Protein AF-0000000070614180 (afdb_homodimer)

Secondary structure (DSSP, 8-state):
--EEEEEEEEEE-TTS-EEEEEEEEEEEESSHHHHHHHHHHHHHHHHT--GGGEEEEEEEEHHHHHHH-----TTS-GGGGGGEEEEETTEEEE--HHHH-PPEEES-HHHHHHHHHHHHHHHHHHGGG-/--EEEEEEEEEE-TTS-EEEEEEEEEEEESSHHHHHHHHHHHHHHHHT--GGGEEEEEEEEHHHHHHT-----TTS-GGGGGGEEEEETTEEEE--HHHH-PPEEES-HHHHHHHHHHHHHHHHHHGGG-

Foldseek 3Di:
DKFKKKKWKWFADPVGHTPRDTAIEIEIDDDPVRVVPPPLVVVCVVVVHDPVGMDIDDIDTLVVLLVVAPAPDPPQDSLLSVFFDQDDPHHTDGDDCVVRNDYHYHYDPVVVVSNVVSNVVSNVVRPPPD/DKFKKKKWKWFADPVGHTPRDTAIEIEIDDDPVRVVPPPLVVVCVVVVHDPVGMDIDDIDTLVVLQVVAPAPDPPQDSLLSVFFDQDDPHHTDGDDCVPRNDYHYHYDPVVVVSNVVSNVVSNVVRVPPD

Organism: NCBI:txid59203

Structure (mmCIF, N/CA/C/O backbone):
data_AF-0000000070614180-model_v1
#
loop_
_entity.id
_entity.type
_entity.pdbx_description
1 polymer 'Uncharacterized protein'
#
loop_
_atom_site.group_PDB
_atom_site.id
_atom_site.type_symbol
_atom_site.label_atom_id
_atom_site.label_alt_id
_atom_site.label_comp_id
_atom_site.label_asym_id
_atom_site.label_entity_id
_atom_site.label_seq_id
_atom_site.pdbx_PDB_ins_code
_atom_site.Cartn_x
_atom_site.Cartn_y
_atom_site.Cartn_z
_atom_site.occupancy
_atom_site.B_iso_or_equiv
_atom_site.auth_seq_id
_atom_site.auth_comp_id
_atom_site.auth_asym_id
_atom_site.auth_atom_id
_atom_site.pdbx_PDB_model_num
ATOM 1 N N . MET A 1 1 ? -13.148 17.094 -3.771 1 80.88 1 MET A N 1
ATOM 2 C CA . MET A 1 1 ? -11.734 16.828 -4.035 1 80.88 1 MET A CA 1
ATOM 3 C C . MET A 1 1 ? -11.125 15.984 -2.926 1 80.88 1 MET A C 1
ATOM 5 O O . MET A 1 1 ? -11.406 16.188 -1.746 1 80.88 1 MET A O 1
ATOM 9 N N . MET A 1 2 ? -10.445 14.883 -3.186 1 90.5 2 MET A N 1
ATOM 10 C CA . MET A 1 2 ? -9.867 13.984 -2.189 1 90.5 2 MET A CA 1
ATOM 11 C C . MET A 1 2 ? -8.539 14.523 -1.676 1 90.5 2 MET A C 1
ATOM 13 O O . MET A 1 2 ? -7.766 15.117 -2.436 1 90.5 2 MET A O 1
ATOM 17 N N . LYS A 1 3 ? -8.383 14.516 -0.426 1 95.56 3 LYS A N 1
ATOM 18 C CA . LYS A 1 3 ? -7.133 14.914 0.22 1 95.56 3 LYS A CA 1
ATOM 19 C C . LYS A 1 3 ? -6.414 13.711 0.82 1 95.56 3 LYS A C 1
ATOM 21 O O . LYS A 1 3 ? -7.039 12.695 1.127 1 95.56 3 LYS A O 1
ATOM 26 N N . LEU A 1 4 ? -5.086 13.891 0.956 1 98.06 4 LEU A N 1
ATOM 27 C CA . LEU A 1 4 ? -4.285 12.844 1.582 1 98.06 4 LEU A CA 1
ATOM 28 C C . LEU A 1 4 ? -4.27 13.008 3.098 1 98.06 4 LEU A C 1
ATOM 30 O O . LEU A 1 4 ? -4.121 14.117 3.607 1 98.06 4 LEU A O 1
ATOM 34 N N . TYR A 1 5 ? -4.43 11.93 3.742 1 98.5 5 TYR A N 1
ATOM 35 C CA . TYR A 1 5 ? -4.348 11.883 5.195 1 98.5 5 TYR A CA 1
ATOM 36 C C . TYR A 1 5 ? -3.34 10.828 5.648 1 98.5 5 TYR A C 1
ATOM 38 O O . TYR A 1 5 ? -3.15 9.812 4.977 1 98.5 5 TYR A O 1
ATOM 46 N N . ARG A 1 6 ? -2.701 11.086 6.766 1 98.75 6 ARG A N 1
ATOM 47 C CA . ARG A 1 6 ? -1.905 10.086 7.477 1 98.75 6 ARG A CA 1
ATOM 48 C C . ARG A 1 6 ? -2.498 9.797 8.852 1 98.75 6 ARG A C 1
ATOM 50 O O . ARG A 1 6 ? -2.91 10.711 9.562 1 98.75 6 ARG A O 1
ATOM 57 N N . ALA A 1 7 ? -2.59 8.578 9.227 1 98.62 7 ALA A N 1
ATOM 58 C CA . ALA A 1 7 ? -2.992 8.164 10.57 1 98.62 7 ALA A CA 1
ATOM 59 C C . ALA A 1 7 ? -2.041 7.109 11.125 1 98.62 7 ALA A C 1
ATOM 61 O O . ALA A 1 7 ? -1.251 6.523 10.383 1 98.62 7 ALA A O 1
ATOM 62 N N . THR A 1 8 ? -2 6.996 12.406 1 98.38 8 THR A N 1
ATOM 63 C CA . THR A 1 8 ? -1.308 5.906 13.086 1 98.38 8 THR A CA 1
ATOM 64 C C . THR A 1 8 ? -2.291 4.816 13.508 1 98.38 8 THR A C 1
ATOM 66 O O . THR A 1 8 ? -3.414 5.113 13.922 1 98.38 8 THR A O 1
ATOM 69 N N . TYR A 1 9 ? -1.986 3.553 13.32 1 98.12 9 TYR A N 1
ATOM 70 C CA . TYR A 1 9 ? -2.873 2.482 13.766 1 98.12 9 TYR A CA 1
ATOM 71 C C . TYR A 1 9 ? -2.1 1.418 14.539 1 98.12 9 TYR A C 1
ATOM 73 O O . TYR A 1 9 ? -0.898 1.241 14.328 1 98.12 9 TYR A O 1
ATOM 81 N N . SER A 1 10 ? -2.738 0.788 15.461 1 97.38 10 SER A N 1
ATOM 82 C CA . SER A 1 10 ? -2.279 -0.426 16.125 1 97.38 10 SER A CA 1
ATOM 83 C C . SER A 1 10 ? -3.336 -1.523 16.062 1 97.38 10 SER A C 1
ATOM 85 O O . SER A 1 10 ? -4.535 -1.242 16.109 1 97.38 10 SER A O 1
ATOM 87 N N . LEU A 1 11 ? -2.902 -2.654 15.891 1 96 11 LEU A N 1
ATOM 88 C CA . LEU A 1 11 ? -3.775 -3.822 15.852 1 96 11 LEU A CA 1
ATOM 89 C C . LEU A 1 11 ? -3.498 -4.746 17.031 1 96 11 LEU A C 1
ATOM 91 O O . LEU A 1 11 ? -2.342 -5.051 17.328 1 96 11 LEU A O 1
ATOM 95 N N . LEU A 1 12 ? -4.539 -5.191 17.609 1 94 12 LEU A N 1
ATOM 96 C CA . LEU A 1 12 ? -4.461 -6.113 18.75 1 94 12 LEU A CA 1
ATOM 97 C C . LEU A 1 12 ? -5.09 -7.457 18.391 1 94 12 LEU A C 1
ATOM 99 O O . LEU A 1 12 ? -5.996 -7.523 17.562 1 94 12 LEU A O 1
ATOM 103 N N . THR A 1 13 ? -4.566 -8.469 19.031 1 90.25 13 THR A N 1
ATOM 104 C CA . THR A 1 13 ? -5.281 -9.742 19 1 90.25 13 THR A CA 1
ATOM 105 C C . THR A 1 13 ? -6.551 -9.664 19.859 1 90.25 13 THR A C 1
ATOM 107 O O . THR A 1 13 ? -6.777 -8.68 20.562 1 90.25 13 THR A O 1
ATOM 110 N N . ARG A 1 14 ? -7.344 -10.727 19.672 1 86 14 ARG A N 1
ATOM 111 C CA . ARG A 1 14 ? -8.594 -10.781 20.406 1 86 14 ARG A CA 1
ATOM 112 C C . ARG A 1 14 ? -8.336 -10.781 21.922 1 86 14 ARG A C 1
ATOM 114 O O . ARG A 1 14 ? -9.141 -10.273 22.688 1 86 14 ARG A O 1
ATOM 121 N N . ASP A 1 15 ? -7.258 -11.312 22.344 1 89.44 15 ASP A N 1
ATOM 122 C CA . ASP A 1 15 ? -6.938 -11.406 23.766 1 89.44 15 ASP A CA 1
ATOM 123 C C . ASP A 1 15 ? -6.184 -10.164 24.234 1 89.44 15 ASP A C 1
ATOM 125 O O . ASP A 1 15 ? -5.684 -10.133 25.359 1 89.44 15 ASP A O 1
ATOM 129 N N . GLY A 1 16 ? -5.961 -9.227 23.438 1 85.81 16 GLY A N 1
ATOM 130 C CA . GLY A 1 16 ? -5.438 -7.93 23.844 1 85.81 16 GLY A CA 1
ATOM 131 C C . GLY A 1 16 ? -3.949 -7.781 23.578 1 85.81 16 GLY A C 1
ATOM 132 O O . GLY A 1 16 ? -3.342 -6.781 23.969 1 85.81 16 GLY A O 1
ATOM 133 N N . ARG A 1 17 ? -3.393 -8.797 22.938 1 92.75 17 ARG A N 1
ATOM 134 C CA . ARG A 1 17 ? -1.975 -8.695 22.609 1 92.75 17 ARG A CA 1
ATOM 135 C C . ARG A 1 17 ? -1.759 -7.82 21.375 1 92.75 17 ARG A C 1
ATOM 137 O O . ARG A 1 17 ? -2.518 -7.906 20.406 1 92.75 17 ARG A O 1
ATOM 144 N N . VAL A 1 18 ? -0.668 -6.992 21.438 1 90.56 18 VAL A N 1
ATOM 145 C CA . VAL A 1 18 ? -0.375 -6.086 20.328 1 90.56 18 VAL A CA 1
ATOM 146 C C . VAL A 1 18 ? 0.23 -6.867 19.156 1 90.56 18 VAL A C 1
ATOM 148 O O . VAL A 1 18 ? 1.276 -7.5 19.312 1 90.56 18 VAL A O 1
ATOM 151 N N . MET A 1 19 ? -0.399 -6.832 18.031 1 90.69 19 MET A N 1
ATOM 152 C CA . MET A 1 19 ? 0.086 -7.48 16.812 1 90.69 19 MET A CA 1
ATOM 153 C C . MET A 1 19 ? 0.852 -6.492 15.945 1 90.69 19 MET A C 1
ATOM 155 O O . MET A 1 19 ? 1.879 -6.84 15.359 1 90.69 19 MET A O 1
ATOM 159 N N . VAL A 1 20 ? 0.362 -5.352 15.75 1 92.44 20 VAL A N 1
ATOM 160 C CA . VAL A 1 20 ? 0.971 -4.227 15.047 1 92.44 20 VAL A CA 1
ATOM 161 C C . VAL A 1 20 ? 1.005 -3.004 15.969 1 92.44 20 VAL A C 1
ATOM 163 O O . VAL A 1 20 ? -0.029 -2.586 16.5 1 92.44 20 VAL A O 1
ATOM 166 N N . ASP A 1 21 ? 2.193 -2.549 16.109 1 94.88 21 ASP A N 1
ATOM 167 C CA . ASP A 1 21 ? 2.35 -1.443 17.047 1 94.88 21 ASP A CA 1
ATOM 168 C C . ASP A 1 21 ? 2.656 -0.138 16.312 1 94.88 21 ASP A C 1
ATOM 170 O O . ASP A 1 21 ? 3.76 0.043 15.797 1 94.88 21 ASP A O 1
ATOM 174 N N . GLU A 1 22 ? 1.778 0.759 16.328 1 96 22 GLU A N 1
ATOM 175 C CA . GLU A 1 22 ? 1.908 2.146 15.891 1 96 22 GLU A CA 1
ATOM 176 C C . GLU A 1 22 ? 2.537 2.234 14.508 1 96 22 GLU A C 1
ATOM 178 O O . GLU A 1 22 ? 3.629 2.781 14.344 1 96 22 GLU A O 1
ATOM 183 N N . GLN A 1 23 ? 1.82 1.846 13.531 1 97.5 23 GLN A N 1
ATOM 184 C CA . GLN A 1 23 ? 2.25 1.983 12.141 1 97.5 23 GLN A CA 1
ATOM 185 C C . GLN A 1 23 ? 1.472 3.086 11.43 1 97.5 23 GLN A C 1
ATOM 187 O O . GLN A 1 23 ? 0.356 3.424 11.836 1 97.5 23 GLN A O 1
ATOM 192 N N . TRP A 1 24 ? 2.072 3.662 10.406 1 98.38 24 TRP A N 1
ATOM 193 C CA . TRP A 1 24 ? 1.423 4.73 9.648 1 98.38 24 TRP A CA 1
ATOM 194 C C . TRP A 1 24 ? 0.621 4.164 8.484 1 98.38 24 TRP A C 1
ATOM 196 O O . TRP A 1 24 ? 1.01 3.158 7.887 1 98.38 24 TRP A O 1
ATOM 206 N N . VAL A 1 25 ? -0.451 4.781 8.234 1 98.62 25 VAL A N 1
ATOM 207 C CA . VAL A 1 25 ? -1.253 4.504 7.047 1 98.62 25 VAL A CA 1
ATOM 208 C C . VAL A 1 25 ? -1.627 5.812 6.359 1 98.62 25 VAL A C 1
ATOM 210 O O . VAL A 1 25 ? -1.964 6.797 7.02 1 98.62 25 VAL A O 1
ATOM 213 N N . PHE A 1 26 ? -1.388 5.926 5.055 1 98.75 26 PHE A N 1
ATOM 214 C CA . PHE A 1 26 ? -1.811 7.043 4.223 1 98.75 26 PHE A CA 1
ATOM 215 C C . PHE A 1 26 ? -3.039 6.672 3.4 1 98.75 26 PHE A C 1
ATOM 217 O O . PHE A 1 26 ? -3.113 5.574 2.848 1 98.75 26 PHE A O 1
ATOM 224 N N . PHE A 1 27 ? -4.016 7.508 3.277 1 98.56 27 PHE A N 1
ATOM 225 C CA . PHE A 1 27 ? -5.238 7.258 2.523 1 98.56 27 PHE A CA 1
ATOM 226 C C . PHE A 1 27 ? -5.895 8.57 2.105 1 98.56 27 PHE A C 1
ATOM 228 O O . PHE A 1 27 ? -5.469 9.641 2.523 1 98.56 27 PHE A O 1
ATOM 235 N N . GLU A 1 28 ? -6.879 8.5 1.211 1 97.75 28 GLU A N 1
ATOM 236 C CA . GLU A 1 28 ? -7.523 9.695 0.673 1 97.75 28 GLU A CA 1
ATOM 237 C C . GLU A 1 28 ? -8.969 9.797 1.144 1 97.75 28 GLU A C 1
ATOM 239 O O . GLU A 1 28 ? -9.68 8.789 1.224 1 97.75 28 GLU A O 1
ATOM 244 N N . ALA A 1 29 ? -9.359 10.961 1.46 1 97 29 ALA A N 1
ATOM 245 C CA . ALA A 1 29 ? -10.742 11.25 1.842 1 97 29 ALA A CA 1
ATOM 246 C C . ALA A 1 29 ? -11.117 12.688 1.492 1 97 29 ALA A C 1
ATOM 248 O O . ALA A 1 29 ? -10.25 13.555 1.383 1 97 29 ALA A O 1
ATOM 249 N N . GLY A 1 30 ? -12.438 12.875 1.354 1 95.12 30 GLY A N 1
ATOM 250 C CA . GLY A 1 30 ? -12.914 14.195 0.975 1 95.12 30 GLY A CA 1
ATOM 251 C C . GLY A 1 30 ? -12.875 15.195 2.117 1 95.12 30 GLY A C 1
ATOM 252 O O . GLY A 1 30 ? -12.508 16.344 1.927 1 95.12 30 GLY A O 1
ATOM 253 N N . THR A 1 31 ? -13.297 14.805 3.305 1 96 31 THR A N 1
ATOM 254 C CA . THR A 1 31 ? -13.305 15.648 4.492 1 96 31 THR A CA 1
ATOM 255 C C . THR A 1 31 ? -12.648 14.938 5.672 1 96 31 THR A C 1
ATOM 257 O O . THR A 1 31 ? -12.414 13.734 5.621 1 96 31 THR A O 1
ATOM 260 N N . TYR A 1 32 ? -12.336 15.719 6.715 1 96.5 32 TYR A N 1
ATOM 261 C CA . TYR A 1 32 ? -11.766 15.156 7.938 1 96.5 32 TYR A CA 1
ATOM 262 C C . TYR A 1 32 ? -12.727 14.156 8.57 1 96.5 32 TYR A C 1
ATOM 264 O O . TYR A 1 32 ? -12.305 13.086 9.016 1 96.5 32 TYR A O 1
ATOM 272 N N . SER A 1 33 ? -13.984 14.57 8.609 1 96.56 33 SER A N 1
ATOM 273 C CA . SER A 1 33 ? -14.992 13.688 9.18 1 96.56 33 SER A CA 1
ATOM 274 C C . SER A 1 33 ? -15.094 12.383 8.398 1 96.56 33 SER A C 1
ATOM 276 O O . SER A 1 33 ? -15.211 11.305 8.984 1 96.56 33 SER A O 1
ATOM 278 N N . ASP A 1 34 ? -15.047 12.414 7.074 1 96.19 34 ASP A N 1
ATOM 279 C CA . ASP A 1 34 ? -15.031 11.219 6.234 1 96.19 34 ASP A CA 1
ATOM 280 C C . ASP A 1 34 ? -13.812 10.352 6.531 1 96.19 34 ASP A C 1
ATOM 282 O O . ASP A 1 34 ? -13.906 9.125 6.57 1 96.19 34 ASP A O 1
ATOM 286 N N . ALA A 1 35 ? -12.664 11.047 6.68 1 97.19 35 ALA A N 1
ATOM 287 C CA . ALA A 1 35 ? -11.414 10.344 6.941 1 97.19 35 ALA A CA 1
ATOM 288 C C . ALA A 1 35 ? -11.492 9.562 8.25 1 97.19 35 ALA A C 1
ATOM 290 O O . ALA A 1 35 ? -11.055 8.414 8.328 1 97.19 35 ALA A O 1
ATOM 291 N N . LEU A 1 36 ? -12.062 10.156 9.281 1 96.06 36 LEU A N 1
ATOM 292 C CA . LEU A 1 36 ? -12.203 9.547 10.602 1 96.06 36 LEU A CA 1
ATOM 293 C C . LEU A 1 36 ? -13.016 8.258 10.531 1 96.06 36 LEU A C 1
ATOM 295 O O . LEU A 1 36 ? -12.75 7.309 11.266 1 96.06 36 LEU A O 1
ATOM 299 N N . GLU A 1 37 ? -13.93 8.227 9.641 1 95 37 GLU A N 1
ATOM 300 C CA . GLU A 1 37 ? -14.812 7.066 9.516 1 95 37 GLU A CA 1
ATOM 301 C C . GLU A 1 37 ? -14.234 6.031 8.555 1 95 37 GLU A C 1
ATOM 303 O O . GLU A 1 37 ? -14.398 4.828 8.758 1 95 37 GLU A O 1
ATOM 308 N N . LYS A 1 38 ? -13.617 6.496 7.594 1 96.19 38 LYS A N 1
ATOM 309 C CA . LYS A 1 38 ? -13.188 5.664 6.473 1 96.19 38 LYS A CA 1
ATOM 310 C C . LYS A 1 38 ? -12.047 4.734 6.883 1 96.19 38 LYS A C 1
ATOM 312 O O . LYS A 1 38 ? -12.078 3.539 6.59 1 96.19 38 LYS A O 1
ATOM 317 N N . ILE A 1 39 ? -11.039 5.25 7.566 1 97.31 39 ILE A N 1
ATOM 318 C CA . ILE A 1 39 ? -9.789 4.508 7.715 1 97.31 39 ILE A CA 1
ATOM 319 C C . ILE A 1 39 ? -10.016 3.311 8.641 1 97.31 39 ILE A C 1
ATOM 321 O O . ILE A 1 39 ? -9.547 2.205 8.359 1 97.31 39 ILE A O 1
ATOM 325 N N . PRO A 1 40 ? -10.812 3.475 9.789 1 96.69 40 PRO A N 1
ATOM 326 C CA . PRO A 1 40 ? -11.062 2.26 10.57 1 96.69 40 PRO A CA 1
ATOM 327 C C . PRO A 1 40 ? -11.789 1.184 9.766 1 96.69 40 PRO A C 1
ATOM 329 O O . PRO A 1 40 ? -11.453 0.001 9.859 1 96.69 40 PRO A O 1
ATOM 332 N N . GLY A 1 41 ? -12.727 1.593 8.945 1 95.06 41 GLY A N 1
ATOM 333 C CA . GLY A 1 41 ? -13.453 0.643 8.125 1 95.06 41 GLY A CA 1
ATOM 334 C C . GLY A 1 41 ? -12.57 -0.095 7.137 1 95.06 41 GLY A C 1
ATOM 335 O O . GLY A 1 41 ? -12.695 -1.311 6.973 1 95.06 41 GLY A O 1
ATOM 336 N N . LEU A 1 42 ? -11.703 0.64 6.465 1 96 42 LEU A N 1
ATOM 337 C CA . LEU A 1 42 ? -10.789 0.044 5.496 1 96 42 LEU A CA 1
ATOM 338 C C . LEU A 1 42 ? -9.867 -0.967 6.168 1 96 42 LEU A C 1
ATOM 340 O O . LEU A 1 42 ? -9.695 -2.082 5.672 1 96 42 LEU A O 1
ATOM 344 N N . LEU A 1 43 ? -9.312 -0.61 7.316 1 96.5 43 LEU A N 1
ATOM 345 C CA . LEU A 1 43 ? -8.367 -1.476 8.008 1 96.5 43 LEU A CA 1
ATOM 346 C C . LEU A 1 43 ? -9.062 -2.717 8.555 1 96.5 43 LEU A C 1
ATOM 348 O O . LEU A 1 43 ? -8.516 -3.818 8.5 1 96.5 43 LEU A O 1
ATOM 352 N N . MET A 1 44 ? -10.234 -2.514 9.055 1 95.31 44 MET A N 1
ATOM 353 C CA . MET A 1 44 ? -11 -3.664 9.539 1 95.31 44 MET A CA 1
ATOM 354 C C . MET A 1 44 ? -11.281 -4.641 8.398 1 95.31 44 MET A C 1
ATOM 356 O O . MET A 1 44 ? -11.211 -5.855 8.586 1 95.31 44 MET A O 1
ATOM 360 N N . ALA A 1 45 ? -11.625 -4.102 7.254 1 93 45 ALA A N 1
ATOM 361 C CA . ALA A 1 45 ? -11.898 -4.941 6.094 1 93 45 ALA A CA 1
ATOM 362 C C . ALA A 1 45 ? -10.633 -5.648 5.617 1 93 45 ALA A C 1
ATOM 364 O O . ALA A 1 45 ? -10.68 -6.816 5.219 1 93 45 ALA A O 1
ATOM 365 N N . MET A 1 46 ? -9.57 -4.961 5.625 1 93.69 46 MET A N 1
ATOM 366 C CA . MET A 1 46 ? -8.305 -5.52 5.16 1 93.69 46 MET A CA 1
ATOM 367 C C . MET A 1 46 ? -7.863 -6.68 6.043 1 93.69 46 MET A C 1
ATOM 369 O O . MET A 1 46 ? -7.406 -7.707 5.543 1 93.69 46 MET A O 1
ATOM 373 N N . TRP A 1 47 ? -8.078 -6.535 7.359 1 91.69 47 TRP A N 1
ATOM 374 C CA . TRP A 1 47 ? -7.508 -7.504 8.289 1 91.69 47 TRP A CA 1
ATOM 375 C C . TRP A 1 47 ? -8.594 -8.414 8.859 1 91.69 47 TRP A C 1
ATOM 377 O O . TRP A 1 47 ? -8.32 -9.25 9.727 1 91.69 47 TRP A O 1
ATOM 387 N N . ASP A 1 48 ? -9.719 -8.266 8.438 1 89.25 48 ASP A N 1
ATOM 388 C CA . ASP A 1 48 ? -10.828 -9.062 8.945 1 89.25 48 ASP A CA 1
ATOM 389 C C . ASP A 1 48 ? -10.867 -9.047 10.469 1 89.25 48 ASP A C 1
ATOM 391 O O . ASP A 1 48 ? -10.898 -10.102 11.109 1 89.25 48 ASP A O 1
ATOM 395 N N . CYS A 1 49 ? -10.781 -7.875 11.062 1 91.56 49 CYS A N 1
ATOM 396 C CA . CYS A 1 49 ? -10.805 -7.707 12.516 1 91.56 49 CYS A CA 1
ATOM 397 C C . CYS A 1 49 ? -11.969 -6.82 12.945 1 91.56 49 CYS A C 1
ATOM 399 O O . CYS A 1 49 ? -12.688 -6.277 12.102 1 91.56 49 CYS A O 1
ATOM 401 N N . CYS A 1 50 ? -12.188 -6.777 14.203 1 92.44 50 CYS A N 1
ATOM 402 C CA . CYS A 1 50 ? -13.273 -5.945 14.711 1 92.44 50 CYS A CA 1
ATOM 403 C C . CYS A 1 50 ? -12.727 -4.668 15.336 1 92.44 50 CYS A C 1
ATOM 405 O O . CYS A 1 50 ? -11.516 -4.527 15.523 1 92.44 50 CYS A O 1
ATOM 407 N N . LYS A 1 51 ? -13.617 -3.795 15.648 1 92.31 51 LYS A N 1
ATOM 408 C CA . LYS A 1 51 ? -13.289 -2.455 16.125 1 92.31 51 LYS A CA 1
ATOM 409 C C . LYS A 1 51 ? -12.453 -2.52 17.406 1 92.31 51 LYS A C 1
ATOM 411 O O . LYS A 1 51 ? -11.562 -1.692 17.625 1 92.31 51 LYS A O 1
ATOM 416 N N . SER A 1 52 ? -12.75 -3.516 18.281 1 93.69 52 SER A N 1
ATOM 417 C CA . SER A 1 52 ? -12.062 -3.602 19.562 1 93.69 52 SER A CA 1
ATOM 418 C C . SER A 1 52 ? -10.594 -3.984 19.375 1 93.69 52 SER A C 1
ATOM 420 O O . SER A 1 52 ? -9.789 -3.822 20.297 1 93.69 52 SER A O 1
ATOM 422 N N . GLN A 1 53 ? -10.258 -4.516 18.266 1 96 53 GLN A N 1
ATOM 423 C CA . GLN A 1 53 ? -8.898 -4.957 18 1 96 53 GLN A CA 1
ATOM 424 C C . GLN A 1 53 ? -8.078 -3.848 17.344 1 96 53 GLN A C 1
ATOM 426 O O . GLN A 1 53 ? -6.863 -3.977 17.172 1 96 53 GLN A O 1
ATOM 431 N N . LEU A 1 54 ? -8.758 -2.77 16.969 1 96.62 54 LEU A N 1
ATOM 432 C CA . LEU A 1 54 ? -8.125 -1.744 16.156 1 96.62 54 LEU A CA 1
ATOM 433 C C . LEU A 1 54 ? -8.117 -0.4 16.875 1 96.62 54 LEU A C 1
ATOM 435 O O . LEU A 1 54 ? -9.141 0.026 17.406 1 96.62 54 LEU A O 1
ATOM 439 N N . GLU A 1 55 ? -6.957 0.199 16.938 1 96.69 55 GLU A N 1
ATOM 440 C CA . GLU A 1 55 ? -6.82 1.577 17.406 1 96.69 55 GLU A CA 1
ATOM 441 C C . GLU A 1 55 ? -6.254 2.473 16.312 1 96.69 55 GLU A C 1
ATOM 443 O O . GLU A 1 55 ? -5.246 2.133 15.68 1 96.69 55 GLU A O 1
ATOM 448 N N . VAL A 1 56 ? -6.918 3.557 16.031 1 97.69 56 VAL A N 1
ATOM 449 C CA . VAL A 1 56 ? -6.469 4.527 15.047 1 97.69 56 VAL A CA 1
ATOM 450 C C . VAL A 1 56 ? -6.445 5.926 15.664 1 97.69 56 VAL A C 1
ATOM 452 O O . VAL A 1 56 ? -7.391 6.328 16.344 1 97.69 56 VAL A O 1
ATOM 455 N N . TRP A 1 57 ? -5.34 6.609 15.461 1 98 57 TRP A N 1
ATOM 456 C CA . TRP A 1 57 ? -5.246 7.949 16.031 1 98 57 TRP A CA 1
ATOM 457 C C . TRP A 1 57 ? -4.301 8.82 15.211 1 98 57 TRP A C 1
ATOM 459 O O . TRP A 1 57 ? -3.803 8.398 14.164 1 98 57 TRP A O 1
ATOM 469 N N . ASN A 1 58 ? -4.172 10.156 15.562 1 97.75 58 ASN A N 1
ATOM 470 C CA . ASN A 1 58 ? -3.277 11.125 14.953 1 97.75 58 ASN A CA 1
ATOM 471 C C . ASN A 1 58 ? -3.586 11.312 13.469 1 97.75 58 ASN A C 1
ATOM 473 O O . ASN A 1 58 ? -2.684 11.273 12.633 1 97.75 58 ASN A O 1
ATOM 477 N N . LEU A 1 59 ? -4.879 11.383 13.211 1 98.44 59 LEU A N 1
ATOM 478 C CA . LEU A 1 59 ? -5.312 11.672 11.844 1 98.44 59 LEU A CA 1
ATOM 479 C C . LEU A 1 59 ? -4.906 13.086 11.43 1 98.44 59 LEU A C 1
ATOM 481 O O . LEU A 1 59 ? -5.348 14.062 12.031 1 98.44 59 LEU A O 1
ATOM 485 N N . THR A 1 60 ? -4.039 13.234 10.375 1 98.19 60 THR A N 1
ATOM 486 C CA . THR A 1 60 ? -3.471 14.508 9.969 1 98.19 60 THR A CA 1
ATOM 487 C C . THR A 1 60 ? -3.494 14.656 8.453 1 98.19 60 THR A C 1
ATOM 489 O O . THR A 1 60 ? -2.996 13.789 7.73 1 98.19 60 THR A O 1
ATOM 492 N N . PRO A 1 61 ? -4.105 15.672 7.949 1 98 61 PRO A N 1
ATOM 493 C CA . PRO A 1 61 ? -4.055 15.898 6.504 1 98 61 PRO A CA 1
ATOM 494 C C . PRO A 1 61 ? -2.662 16.281 6.016 1 98 61 PRO A C 1
ATOM 496 O O . PRO A 1 61 ? -1.849 16.781 6.797 1 98 61 PRO A O 1
ATOM 499 N N . ASP A 1 62 ? -2.43 16.109 4.719 1 96.69 62 ASP A N 1
ATOM 500 C CA . ASP A 1 62 ? -1.104 16.266 4.129 1 96.69 62 ASP A CA 1
ATOM 501 C C . ASP A 1 62 ? -0.582 17.688 4.344 1 96.69 62 ASP A C 1
ATOM 503 O O . ASP A 1 62 ? 0.595 17.875 4.66 1 96.69 62 ASP A O 1
ATOM 507 N N . ASN A 1 63 ? -1.448 18.703 4.16 1 95.56 63 ASN A N 1
ATOM 508 C CA . ASN A 1 63 ? -0.999 20.078 4.312 1 95.56 63 ASN A CA 1
ATOM 509 C C . ASN A 1 63 ? -0.52 20.359 5.734 1 95.56 63 ASN A C 1
ATOM 511 O O . ASN A 1 63 ? 0.45 21.094 5.93 1 95.56 63 ASN A O 1
ATOM 515 N N . GLN A 1 64 ? -1.145 19.812 6.711 1 96.31 64 GLN A N 1
ATOM 516 C CA . GLN A 1 64 ? -0.741 20 8.102 1 96.31 64 GLN A CA 1
ATOM 517 C C . GLN A 1 64 ? 0.567 19.281 8.398 1 96.31 64 GLN A C 1
ATOM 519 O O . GLN A 1 64 ? 1.381 19.75 9.195 1 96.31 64 GLN A O 1
ATOM 524 N N . LEU A 1 65 ? 0.793 18.094 7.812 1 96.06 65 LEU A N 1
ATOM 525 C CA . LEU A 1 65 ? 2.066 17.391 7.961 1 96.06 65 LEU A CA 1
ATOM 526 C C . LEU A 1 65 ? 3.225 18.266 7.512 1 96.06 65 LEU A C 1
ATOM 528 O O . LEU A 1 65 ? 4.266 18.328 8.172 1 96.06 65 LEU A O 1
ATOM 532 N N . VAL A 1 66 ? 3.037 18.938 6.426 1 94.81 66 VAL A N 1
ATOM 533 C CA . VAL A 1 66 ? 4.066 19.812 5.863 1 94.81 66 VAL A CA 1
ATOM 534 C C . VAL A 1 66 ? 4.242 21.031 6.75 1 94.81 66 VAL A C 1
ATOM 536 O O . VAL A 1 66 ? 5.371 21.438 7.055 1 94.81 66 VAL A O 1
ATOM 539 N N . ASP A 1 67 ? 3.111 21.578 7.219 1 94.25 67 ASP A N 1
ATOM 540 C CA . ASP A 1 67 ? 3.137 22.812 8.008 1 94.25 67 ASP A CA 1
ATOM 541 C C . ASP A 1 67 ? 3.801 22.562 9.367 1 94.25 67 ASP A C 1
ATOM 543 O O . ASP A 1 67 ? 4.449 23.469 9.914 1 94.25 67 ASP A O 1
ATOM 547 N N . LEU A 1 68 ? 3.676 21.406 9.914 1 92.75 68 LEU A N 1
ATOM 548 C CA . LEU A 1 68 ? 4.164 21.078 11.25 1 92.75 68 LEU A CA 1
ATOM 549 C C . LEU A 1 68 ? 5.605 20.594 11.203 1 92.75 68 LEU A C 1
ATOM 551 O O . LEU A 1 68 ? 6.242 20.422 12.242 1 92.75 68 LEU A O 1
ATOM 555 N N . SER A 1 69 ? 6.086 20.344 9.992 1 93.44 69 SER A N 1
ATOM 556 C CA . SER A 1 69 ? 7.434 19.797 9.844 1 93.44 69 SER A CA 1
ATOM 557 C C . SER A 1 69 ? 8.484 20.75 10.406 1 93.44 69 SER A C 1
ATOM 559 O O . SER A 1 69 ? 8.336 21.969 10.312 1 93.44 69 SER A O 1
ATOM 561 N N . MET A 1 70 ? 9.508 20.266 10.922 1 91.25 70 MET A N 1
ATOM 562 C CA . MET A 1 70 ? 10.641 21.031 11.438 1 91.25 70 MET A CA 1
ATOM 563 C C . MET A 1 70 ? 11.781 21.062 10.43 1 91.25 70 MET A C 1
ATOM 565 O O . MET A 1 70 ? 12.867 21.562 10.734 1 91.25 70 MET A O 1
ATOM 569 N N . ASP A 1 71 ? 11.508 20.359 9.32 1 88.88 71 ASP A N 1
ATOM 570 C CA . ASP A 1 71 ? 12.484 20.438 8.242 1 88.88 71 ASP A CA 1
ATOM 571 C C . ASP A 1 71 ? 12.531 21.859 7.652 1 88.88 71 ASP A C 1
ATOM 573 O O . ASP A 1 71 ? 11.641 22.234 6.887 1 88.88 71 ASP A O 1
ATOM 577 N N . MET A 1 72 ? 13.594 22.609 7.922 1 78.44 72 MET A N 1
ATOM 578 C CA . MET A 1 72 ? 13.727 24.016 7.52 1 78.44 72 MET A CA 1
ATOM 579 C C . MET A 1 72 ? 14.633 24.141 6.297 1 78.44 72 MET A C 1
ATOM 581 O O . MET A 1 72 ? 14.914 25.25 5.848 1 78.44 72 MET A O 1
ATOM 585 N N . GLU A 1 73 ? 14.969 22.859 5.875 1 78.69 73 GLU A N 1
ATOM 586 C CA . GLU A 1 73 ? 15.836 22.938 4.703 1 78.69 73 GLU A CA 1
ATOM 587 C C . GLU A 1 73 ? 15.047 23.344 3.461 1 78.69 73 GLU A C 1
ATOM 589 O O . GLU A 1 73 ? 14.086 22.672 3.078 1 78.69 73 GLU A O 1
ATOM 594 N N . VAL A 1 74 ? 15.469 24.391 2.9 1 71.44 74 VAL A N 1
ATOM 595 C CA . VAL A 1 74 ? 14.75 25.031 1.801 1 71.44 74 VAL A CA 1
ATOM 596 C C . VAL A 1 74 ? 14.688 24.078 0.604 1 71.44 74 VAL A C 1
ATOM 598 O O . VAL A 1 74 ? 13.695 24.062 -0.127 1 71.44 74 VAL A O 1
ATOM 601 N N . ASP A 1 75 ? 15.672 23.25 0.474 1 81.19 75 ASP A N 1
ATOM 602 C CA . ASP A 1 75 ? 15.766 22.469 -0.751 1 81.19 75 ASP A CA 1
ATOM 603 C C . ASP A 1 75 ? 15.156 21.078 -0.564 1 81.19 75 ASP A C 1
ATOM 605 O O . ASP A 1 75 ? 15.086 20.297 -1.509 1 81.19 75 ASP A O 1
ATOM 609 N N . SER A 1 76 ? 14.648 20.875 0.563 1 84.38 76 SER A N 1
ATOM 610 C CA . SER A 1 76 ? 14.055 19.547 0.781 1 84.38 76 SER A CA 1
ATOM 611 C C . SER A 1 76 ? 12.695 19.453 0.1 1 84.38 76 SER A C 1
ATOM 613 O O . SER A 1 76 ? 11.852 20.344 0.234 1 84.38 76 SER A O 1
ATOM 615 N N . PRO A 1 77 ? 12.555 18.438 -0.666 1 90.44 77 PRO A N 1
ATOM 616 C CA . PRO A 1 77 ? 11.234 18.234 -1.276 1 90.44 77 PRO A CA 1
ATOM 617 C C . PRO A 1 77 ? 10.109 18.219 -0.248 1 90.44 77 PRO A C 1
ATOM 619 O O . PRO A 1 77 ? 10.258 17.625 0.823 1 90.44 77 PRO A O 1
ATOM 622 N N . ARG A 1 78 ? 9.086 18.828 -0.613 1 93.06 78 ARG A N 1
ATOM 623 C CA . ARG A 1 78 ? 7.922 18.984 0.252 1 93.06 78 ARG A CA 1
ATOM 624 C C . ARG A 1 78 ? 7.422 17.625 0.746 1 93.06 78 ARG A C 1
ATOM 626 O O . ARG A 1 78 ? 7.086 17.469 1.922 1 93.06 78 ARG A O 1
ATOM 633 N N . ASP A 1 79 ? 7.441 16.641 -0.09 1 95.81 79 ASP A N 1
ATOM 634 C CA . ASP A 1 79 ? 6.793 15.367 0.187 1 95.81 79 ASP A CA 1
ATOM 635 C C . ASP A 1 79 ? 7.594 14.555 1.206 1 95.81 79 ASP A C 1
ATOM 637 O O . ASP A 1 79 ? 7.07 13.617 1.805 1 95.81 79 ASP A O 1
ATOM 641 N N . TRP A 1 80 ? 8.891 14.906 1.39 1 95.44 80 TRP A N 1
ATOM 642 C CA . TRP A 1 80 ? 9.672 14.227 2.418 1 95.44 80 TRP A CA 1
ATOM 643 C C . TRP A 1 80 ? 9.039 14.414 3.793 1 95.44 80 TRP A C 1
ATOM 645 O O . TRP A 1 80 ? 9.133 13.531 4.648 1 95.44 80 TRP A O 1
ATOM 655 N N . ARG A 1 81 ? 8.398 15.516 3.924 1 95.75 81 ARG A N 1
ATOM 656 C CA . ARG A 1 81 ? 7.871 15.93 5.219 1 95.75 81 ARG A CA 1
ATOM 657 C C . ARG A 1 81 ? 6.727 15.031 5.656 1 95.75 81 ARG A C 1
ATOM 659 O O . ARG A 1 81 ? 6.375 14.992 6.84 1 95.75 81 ARG A O 1
ATOM 666 N N . PHE A 1 82 ? 6.148 14.273 4.754 1 97.25 82 PHE A N 1
ATOM 667 C CA . PHE A 1 82 ? 5.109 13.312 5.086 1 97.25 82 PHE A CA 1
ATOM 668 C C . PHE A 1 82 ? 5.652 12.227 6.016 1 97.25 82 PHE A C 1
ATOM 670 O O . PHE A 1 82 ? 4.895 11.602 6.758 1 97.25 82 PHE A O 1
ATOM 677 N N . PHE A 1 83 ? 7.012 12.07 5.953 1 97 83 PHE A N 1
ATOM 678 C CA . PHE A 1 83 ? 7.609 10.93 6.637 1 97 83 PHE A CA 1
ATOM 679 C C . PHE A 1 83 ? 8.5 11.391 7.785 1 97 83 PHE A C 1
ATOM 681 O O . PHE A 1 83 ? 9.352 10.641 8.258 1 97 83 PHE A O 1
ATOM 688 N N . GLU A 1 84 ? 8.398 12.656 8.156 1 95.62 84 GLU A N 1
ATOM 689 C CA . GLU A 1 84 ? 9.164 13.164 9.289 1 95.62 84 GLU A CA 1
ATOM 690 C C . GLU A 1 84 ? 8.68 12.547 10.602 1 95.62 84 GLU A C 1
ATOM 692 O O . GLU A 1 84 ? 7.477 12.516 10.867 1 95.62 84 GLU A O 1
ATOM 697 N N . VAL A 1 85 ? 9.562 12.133 11.352 1 94.44 85 VAL A N 1
ATOM 698 C CA . VAL A 1 85 ? 9.195 11.492 12.609 1 94.44 85 VAL A CA 1
ATOM 699 C C . VAL A 1 85 ? 9.578 12.391 13.781 1 94.44 85 VAL A C 1
ATOM 701 O O . VAL A 1 85 ? 9.133 12.172 14.906 1 94.44 85 VAL A O 1
ATOM 704 N N . GLY A 1 86 ? 10.422 13.305 13.508 1 91.94 86 GLY A N 1
ATOM 705 C CA . GLY A 1 86 ? 10.852 14.188 14.578 1 91.94 86 GLY A CA 1
ATOM 706 C C . GLY A 1 86 ? 12.016 15.078 14.195 1 91.94 86 GLY A C 1
ATOM 707 O O . GLY A 1 86 ? 12.203 15.383 13.016 1 91.94 86 GLY A O 1
ATOM 708 N N . TYR A 1 87 ? 12.586 15.633 15.234 1 91.31 87 TYR A N 1
ATOM 709 C CA . TYR A 1 87 ? 13.727 16.531 15.109 1 91.31 87 TYR A CA 1
ATOM 710 C C . TYR A 1 87 ? 14.82 16.172 16.109 1 91.31 87 TYR A C 1
ATOM 712 O O . TYR A 1 87 ? 14.547 15.914 17.281 1 91.31 87 TYR A O 1
ATOM 720 N N . SER A 1 88 ? 16 15.992 15.531 1 89.06 88 SER A N 1
ATOM 721 C CA . SER A 1 88 ? 17.141 15.641 16.391 1 89.06 88 SER A CA 1
ATOM 722 C C . SER A 1 88 ? 18.438 16.25 15.852 1 89.06 88 SER A C 1
ATOM 724 O O . SER A 1 88 ? 18.688 16.25 14.648 1 89.06 88 SER A O 1
ATOM 726 N N . SER A 1 89 ? 19.281 16.734 16.844 1 89.56 89 SER A N 1
ATOM 727 C CA . SER A 1 89 ? 20.609 17.234 16.562 1 89.56 89 SER A CA 1
ATOM 728 C C . SER A 1 89 ? 20.578 18.281 15.438 1 89.56 89 SER A C 1
ATOM 730 O O . SER A 1 89 ? 21.375 18.203 14.5 1 89.56 89 SER A O 1
ATOM 732 N N . GLY A 1 90 ? 19.531 19.094 15.359 1 85.25 90 GLY A N 1
ATOM 733 C CA . GLY A 1 90 ? 19.484 20.234 14.469 1 85.25 90 GLY A CA 1
ATOM 734 C C . GLY A 1 90 ? 18.875 19.922 13.117 1 85.25 90 GLY A C 1
ATOM 735 O O . GLY A 1 90 ? 18.891 20.75 12.211 1 85.25 90 GLY A O 1
ATOM 736 N N . SER A 1 91 ? 18.391 18.609 12.945 1 87.56 91 SER A N 1
ATOM 737 C CA . SER A 1 91 ? 17.797 18.266 11.656 1 87.56 91 SER A CA 1
ATOM 738 C C . SER A 1 91 ? 16.547 17.422 11.82 1 87.56 91 SER A C 1
ATOM 740 O O . SER A 1 91 ? 16.359 16.781 12.859 1 87.56 91 SER A O 1
ATOM 742 N N . ALA A 1 92 ? 15.781 17.484 10.82 1 91.88 92 ALA A N 1
ATOM 743 C CA . ALA A 1 92 ? 14.602 16.625 10.773 1 91.88 92 ALA A CA 1
ATOM 744 C C . ALA A 1 92 ? 15 15.156 10.633 1 91.88 92 ALA A C 1
ATOM 746 O O . ALA A 1 92 ? 15.953 14.836 9.914 1 91.88 92 ALA A O 1
ATOM 747 N N . VAL A 1 93 ? 14.336 14.344 11.359 1 93.06 93 VAL A N 1
ATOM 748 C CA . VAL A 1 93 ? 14.523 12.906 11.266 1 93.06 93 VAL A CA 1
ATOM 749 C C . VAL A 1 93 ? 13.344 12.273 10.531 1 93.06 93 VAL A C 1
ATOM 751 O O . VAL A 1 93 ? 12.188 12.609 10.789 1 93.06 93 VAL A O 1
ATOM 754 N N . TYR A 1 94 ? 13.641 11.359 9.625 1 94.44 94 TYR A N 1
ATOM 755 C CA . TYR A 1 94 ? 12.602 10.75 8.797 1 94.44 94 TYR A CA 1
ATOM 756 C C . TYR A 1 94 ? 12.438 9.273 9.133 1 94.44 94 TYR A C 1
ATOM 758 O O . TYR A 1 94 ? 13.297 8.68 9.797 1 94.44 94 TYR A O 1
ATOM 766 N N . LEU A 1 95 ? 11.367 8.742 8.695 1 95.75 95 LEU A N 1
ATOM 767 C CA . LEU A 1 95 ? 11.008 7.352 8.93 1 95.75 95 LEU A CA 1
ATOM 768 C C . LEU A 1 95 ? 12.102 6.414 8.43 1 95.75 95 LEU A C 1
ATOM 770 O O . LEU A 1 95 ? 12.609 6.582 7.316 1 95.75 95 LEU A O 1
ATOM 774 N N . ASP A 1 96 ? 12.492 5.578 9.266 1 93.88 96 ASP A N 1
ATOM 775 C CA . ASP A 1 96 ? 13.375 4.469 8.914 1 93.88 96 ASP A CA 1
ATOM 776 C C . ASP A 1 96 ? 12.602 3.152 8.852 1 93.88 96 ASP A C 1
ATOM 778 O O . ASP A 1 96 ? 12.266 2.574 9.883 1 93.88 96 ASP A O 1
ATOM 782 N N . VAL A 1 97 ? 12.406 2.648 7.664 1 94 97 VAL A N 1
ATOM 783 C CA . VAL A 1 97 ? 11.5 1.521 7.469 1 94 97 VAL A CA 1
ATOM 784 C C . VAL A 1 97 ? 12.094 0.263 8.094 1 94 97 VAL A C 1
ATOM 786 O O . VAL A 1 97 ? 11.367 -0.663 8.461 1 94 97 VAL A O 1
ATOM 789 N N . GLU A 1 98 ? 13.398 0.166 8.164 1 91.75 98 GLU A N 1
ATOM 790 C CA . GLU A 1 98 ? 14.023 -0.973 8.828 1 91.75 98 GLU A CA 1
ATOM 791 C C . GLU A 1 98 ? 13.758 -0.961 10.328 1 91.75 98 GLU A C 1
ATOM 793 O O . GLU A 1 98 ? 13.586 -2.016 10.945 1 91.75 98 GLU A O 1
ATOM 798 N N . ARG A 1 99 ? 13.656 0.22 10.852 1 92.12 99 ARG A N 1
ATOM 799 C CA . ARG A 1 99 ? 13.461 0.376 12.289 1 92.12 99 ARG A CA 1
ATOM 800 C C . ARG A 1 99 ? 11.977 0.505 12.625 1 92.12 99 ARG A C 1
ATOM 802 O O . ARG A 1 99 ? 11.5 -0.098 13.586 1 92.12 99 ARG A O 1
ATOM 809 N N . ASP A 1 100 ? 11.25 1.264 11.844 1 93.56 100 ASP A N 1
ATOM 810 C CA . ASP A 1 100 ? 9.898 1.692 12.211 1 93.56 100 ASP A CA 1
ATOM 811 C C . ASP A 1 100 ? 8.844 0.911 11.438 1 93.56 100 ASP A C 1
ATOM 813 O O . ASP A 1 100 ? 7.664 0.928 11.797 1 93.56 100 ASP A O 1
ATOM 817 N N . GLY A 1 101 ? 9.258 0.205 10.398 1 93.94 101 GLY A N 1
ATOM 818 C CA . GLY A 1 101 ? 8.312 -0.501 9.555 1 93.94 101 GLY A CA 1
ATOM 819 C C . GLY A 1 101 ? 7.84 0.321 8.367 1 93.94 101 GLY A C 1
ATOM 820 O O . GLY A 1 101 ? 8 1.542 8.352 1 93.94 101 GLY A O 1
ATOM 821 N N . TRP A 1 102 ? 7.297 -0.366 7.359 1 96.5 102 TRP A N 1
ATOM 822 C CA . TRP A 1 102 ? 6.777 0.285 6.16 1 96.5 102 TRP A CA 1
ATOM 823 C C . TRP A 1 102 ? 5.391 0.862 6.414 1 96.5 102 TRP A C 1
ATOM 825 O O . TRP A 1 102 ? 4.547 0.216 7.043 1 96.5 102 TRP A O 1
ATOM 835 N N . PRO A 1 103 ? 5.148 2.041 5.961 1 98.12 103 PRO A N 1
ATOM 836 C CA . PRO A 1 103 ? 3.779 2.559 6.035 1 98.12 103 PRO A CA 1
ATOM 837 C C . PRO A 1 103 ? 2.854 1.919 5.004 1 98.12 103 PRO A C 1
ATOM 839 O O . PRO A 1 103 ? 3.307 1.502 3.934 1 98.12 103 PRO A O 1
ATOM 842 N N . LEU A 1 104 ? 1.619 1.833 5.398 1 98.19 104 LEU A N 1
ATOM 843 C CA . LEU A 1 104 ? 0.584 1.365 4.484 1 98.19 104 LEU A CA 1
ATOM 844 C C . LEU A 1 104 ? 0.096 2.5 3.59 1 98.19 104 LEU A C 1
ATOM 846 O O . LEU A 1 104 ? -0.193 3.598 4.074 1 98.19 104 LEU A O 1
ATOM 850 N N . PHE A 1 105 ? 0.091 2.271 2.246 1 98.5 105 PHE A N 1
ATOM 851 C CA . PHE A 1 105 ? -0.412 3.258 1.296 1 98.5 105 PHE A CA 1
ATOM 852 C C . PHE A 1 105 ? -1.721 2.787 0.671 1 98.5 105 PHE A C 1
ATOM 854 O O . PHE A 1 105 ? -1.715 2.002 -0.278 1 98.5 105 PHE A O 1
ATOM 861 N N . LEU A 1 106 ? -2.783 3.25 1.188 1 98 106 LEU A N 1
ATOM 862 C CA . LEU A 1 106 ? -4.105 2.994 0.627 1 98 106 LEU A CA 1
ATOM 863 C C . LEU A 1 106 ? -4.578 4.176 -0.215 1 98 106 LEU A C 1
ATOM 865 O O . LEU A 1 106 ? -5.57 4.824 0.12 1 98 106 LEU A O 1
ATOM 869 N N . VAL A 1 107 ? -3.871 4.406 -1.362 1 97.5 107 VAL A N 1
ATOM 870 C CA . VAL A 1 107 ? -4.043 5.656 -2.098 1 97.5 107 VAL A CA 1
ATOM 871 C C . VAL A 1 107 ? -4.121 5.367 -3.596 1 97.5 107 VAL A C 1
ATOM 873 O O . VAL A 1 107 ? -3.918 4.23 -4.027 1 97.5 107 VAL A O 1
ATOM 876 N N . SER A 1 108 ? -4.473 6.336 -4.324 1 94.19 108 SER A N 1
ATOM 877 C CA . SER A 1 108 ? -4.516 6.266 -5.781 1 94.19 108 SER A CA 1
ATOM 878 C C . SER A 1 108 ? -3.115 6.098 -6.367 1 94.19 108 SER A C 1
ATOM 880 O O . SER A 1 108 ? -2.119 6.379 -5.695 1 94.19 108 SER A O 1
ATOM 882 N N . PRO A 1 109 ? -3.049 5.684 -7.633 1 93.75 109 PRO A N 1
ATOM 883 C CA . PRO A 1 109 ? -1.737 5.453 -8.242 1 93.75 109 PRO A CA 1
ATOM 884 C C . PRO A 1 109 ? -0.859 6.703 -8.242 1 93.75 109 PRO A C 1
ATOM 886 O O . PRO A 1 109 ? 0.357 6.605 -8.055 1 93.75 109 PRO A O 1
ATOM 889 N N . SER A 1 110 ? -1.475 7.836 -8.438 1 93.88 110 SER A N 1
ATOM 890 C CA . SER A 1 110 ? -0.691 9.062 -8.445 1 93.88 110 SER A CA 1
ATOM 891 C C . SER A 1 110 ? -0.064 9.328 -7.078 1 93.88 110 SER A C 1
ATOM 893 O O . SER A 1 110 ? 1.133 9.609 -6.98 1 93.88 110 SER A O 1
ATOM 895 N N . TRP A 1 111 ? -0.848 9.219 -6.074 1 96.25 111 TRP A N 1
ATOM 896 C CA . TRP A 1 111 ? -0.327 9.406 -4.723 1 96.25 111 TRP A CA 1
ATOM 897 C C . TRP A 1 111 ? 0.636 8.281 -4.352 1 96.25 111 TRP A C 1
ATOM 899 O O . TRP A 1 111 ? 1.614 8.5 -3.635 1 96.25 111 TRP A O 1
ATOM 909 N N . LEU A 1 112 ? 0.338 7.09 -4.809 1 97.31 112 LEU A N 1
ATOM 910 C CA . LEU A 1 112 ? 1.202 5.949 -4.531 1 97.31 112 LEU A CA 1
ATOM 911 C C . LEU A 1 112 ? 2.615 6.195 -5.051 1 97.31 112 LEU A C 1
ATOM 913 O O . LEU A 1 112 ? 3.592 5.977 -4.332 1 97.31 112 LEU A O 1
ATOM 917 N N . ALA A 1 113 ? 2.758 6.656 -6.215 1 96.38 113 ALA A N 1
ATOM 918 C CA . ALA A 1 113 ? 4.051 6.969 -6.816 1 96.38 113 ALA A CA 1
ATOM 919 C C . ALA A 1 113 ? 4.773 8.062 -6.031 1 96.38 113 ALA A C 1
ATOM 921 O O . ALA A 1 113 ? 5.961 7.938 -5.727 1 96.38 113 ALA A O 1
ATOM 922 N N . ARG A 1 114 ? 4.023 9.086 -5.703 1 97 114 ARG A N 1
ATOM 923 C CA . ARG A 1 114 ? 4.586 10.219 -4.98 1 97 114 ARG A CA 1
ATOM 924 C C . ARG A 1 114 ? 5.086 9.805 -3.604 1 97 114 ARG A C 1
ATOM 926 O O . ARG A 1 114 ? 6.18 10.195 -3.193 1 97 114 ARG A O 1
ATOM 933 N N . LEU A 1 115 ? 4.289 9.039 -2.912 1 98.06 115 LEU A N 1
ATOM 934 C CA . LEU A 1 115 ? 4.645 8.609 -1.562 1 98.06 115 LEU A CA 1
ATOM 935 C C . LEU A 1 115 ? 5.84 7.664 -1.59 1 98.06 115 LEU A C 1
ATOM 937 O O . LEU A 1 115 ? 6.75 7.785 -0.77 1 98.06 115 LEU A O 1
ATOM 941 N N . ASN A 1 116 ? 5.828 6.723 -2.533 1 96.88 116 ASN A N 1
ATOM 942 C CA . ASN A 1 116 ? 6.965 5.809 -2.637 1 96.88 116 ASN A CA 1
ATOM 943 C C . ASN A 1 116 ? 8.258 6.555 -2.955 1 96.88 116 ASN A C 1
ATOM 945 O O . ASN A 1 116 ? 9.297 6.285 -2.354 1 96.88 116 ASN A O 1
ATOM 949 N N . LYS A 1 117 ? 8.195 7.441 -3.859 1 95.12 117 LYS A N 1
ATOM 950 C CA . LYS A 1 117 ? 9.375 8.227 -4.215 1 95.12 117 LYS A CA 1
ATOM 951 C C . LYS A 1 117 ? 9.898 9.008 -3.012 1 95.12 117 LYS A C 1
ATOM 953 O O . LYS A 1 117 ? 11.094 8.992 -2.727 1 95.12 117 LYS A O 1
ATOM 958 N N . ALA A 1 118 ? 9.008 9.672 -2.324 1 96.5 118 ALA A N 1
ATOM 959 C CA . ALA A 1 118 ? 9.383 10.461 -1.158 1 96.5 118 ALA A CA 1
ATOM 960 C C . ALA A 1 118 ? 10 9.586 -0.073 1 96.5 118 ALA A C 1
ATOM 962 O O . ALA A 1 118 ? 11 9.969 0.543 1 96.5 118 ALA A O 1
ATOM 963 N N . LEU A 1 119 ? 9.414 8.445 0.146 1 96.31 119 LEU A N 1
ATOM 964 C CA . LEU A 1 119 ? 9.883 7.531 1.184 1 96.31 119 LEU A CA 1
ATOM 965 C C . LEU A 1 119 ? 11.289 7.035 0.868 1 96.31 119 LEU A C 1
ATOM 967 O O . LEU A 1 119 ? 12.156 6.996 1.75 1 96.31 119 LEU A O 1
ATOM 971 N N . ILE A 1 120 ? 11.547 6.688 -0.337 1 91.75 120 ILE A N 1
ATOM 972 C CA . ILE A 1 120 ? 12.844 6.188 -0.778 1 91.75 120 ILE A CA 1
ATOM 973 C C . ILE A 1 120 ? 13.891 7.293 -0.67 1 91.75 120 ILE A C 1
ATOM 975 O O . ILE A 1 120 ? 14.992 7.07 -0.164 1 91.75 120 ILE A O 1
ATOM 979 N N . GLU A 1 121 ? 13.539 8.453 -1.05 1 91.5 121 GLU A N 1
ATOM 980 C CA . GLU A 1 121 ? 14.492 9.562 -1.122 1 91.5 121 GLU A CA 1
ATOM 981 C C . GLU A 1 121 ? 14.812 10.102 0.267 1 91.5 121 GLU A C 1
ATOM 983 O O . GLU A 1 121 ? 15.953 10.477 0.544 1 91.5 121 GLU A O 1
ATOM 988 N N . CYS A 1 122 ? 13.781 10.18 1.104 1 89.69 122 CYS A N 1
ATOM 989 C CA . CYS A 1 122 ? 14.023 10.781 2.412 1 89.69 122 CYS A CA 1
ATOM 990 C C . CYS A 1 122 ? 14.859 9.859 3.291 1 89.69 122 CYS A C 1
ATOM 992 O O . CYS A 1 122 ? 15.57 10.328 4.18 1 89.69 122 CYS A O 1
ATOM 994 N N . ARG A 1 123 ? 14.805 8.531 3.131 1 77.19 123 ARG A N 1
ATOM 995 C CA . ARG A 1 123 ? 15.602 7.551 3.859 1 77.19 123 ARG A CA 1
ATOM 996 C C . ARG A 1 123 ? 17.062 7.633 3.459 1 77.19 123 ARG A C 1
ATOM 998 O O . ARG A 1 123 ? 17.953 7.426 4.289 1 77.19 123 ARG A O 1
ATOM 1005 N N . SER A 1 124 ? 17.312 7.82 2.312 1 69.06 124 SER A N 1
ATOM 1006 C CA . SER A 1 124 ? 18.672 7.887 1.798 1 69.06 124 SER A CA 1
ATOM 1007 C C . SER A 1 124 ? 19.406 9.117 2.32 1 69.06 124 SER A C 1
ATOM 1009 O O . SER A 1 124 ? 20.625 9.117 2.451 1 69.06 124 SER A O 1
ATOM 1011 N N . THR A 1 125 ? 18.734 10.078 2.615 1 59.56 125 THR A N 1
ATOM 1012 C CA 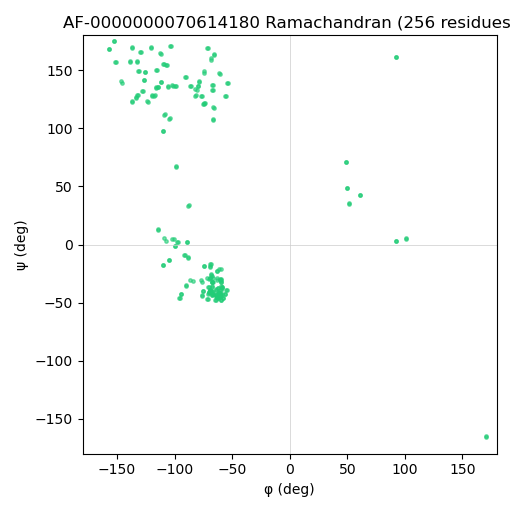. THR A 1 125 ? 19.359 11.305 3.084 1 59.56 125 THR A CA 1
ATOM 1013 C C . THR A 1 125 ? 19.578 11.258 4.594 1 59.56 125 THR A C 1
ATOM 1015 O O . THR A 1 125 ? 20.516 11.867 5.105 1 59.56 125 THR A O 1
ATOM 1018 N N . GLY A 1 126 ? 18.797 10.609 5.383 1 55.19 126 GLY A N 1
ATOM 1019 C CA . GLY A 1 126 ? 18.906 10.5 6.828 1 55.19 126 GLY A CA 1
ATOM 1020 C C . GLY A 1 126 ? 20 9.531 7.266 1 55.19 126 GLY A C 1
ATOM 1021 O O . GLY A 1 126 ? 20.328 9.469 8.453 1 55.19 126 GLY A O 1
ATOM 1022 N N . GLY A 1 127 ? 20.344 8.445 6.574 1 48.34 127 GLY A N 1
ATOM 1023 C CA . GLY A 1 127 ? 21.359 7.492 6.984 1 48.34 127 GLY A CA 1
ATOM 1024 C C . GLY A 1 127 ? 22.734 8.117 7.109 1 48.34 127 GLY A C 1
ATOM 1025 O O . GLY A 1 127 ? 23.703 7.426 7.426 1 48.34 127 GLY A O 1
ATOM 1026 N N . GLN A 1 128 ? 23.047 9.172 6.543 1 37.5 128 GLN A N 1
ATOM 1027 C CA . GLN A 1 128 ? 24.453 9.57 6.641 1 37.5 128 GLN A CA 1
ATOM 1028 C C . GLN A 1 128 ? 24.812 9.969 8.07 1 37.5 128 GLN A C 1
ATOM 1030 O O . GLN A 1 128 ? 26 10.055 8.414 1 37.5 128 GLN A O 1
ATOM 1035 N N . HIS A 1 129 ? 23.906 10.406 8.867 1 36.09 129 HIS A N 1
ATOM 1036 C CA . HIS A 1 129 ? 24.547 10.906 10.078 1 36.09 129 HIS A CA 1
ATOM 1037 C C . HIS A 1 129 ? 24.75 9.789 11.102 1 36.09 129 HIS A C 1
ATOM 1039 O O . HIS A 1 129 ? 24.203 9.844 12.203 1 36.09 129 HIS A O 1
ATOM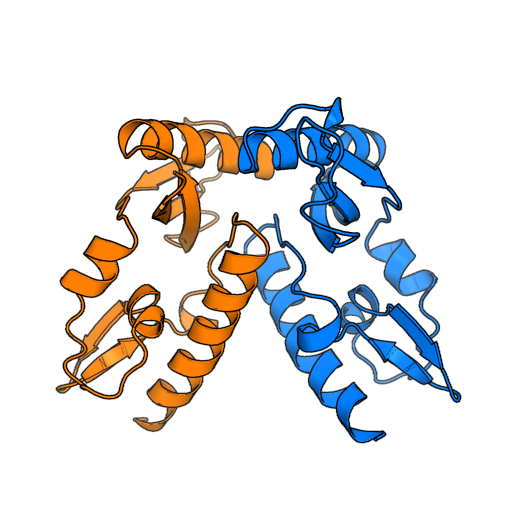 1045 N N . GLU A 1 130 ? 25.016 8.57 10.68 1 30.17 130 GLU A N 1
ATOM 1046 C CA . GLU A 1 130 ? 25.75 7.887 11.742 1 30.17 130 GLU A CA 1
ATOM 1047 C C . GLU A 1 130 ? 27.188 8.414 11.859 1 30.17 130 GLU A C 1
ATOM 1049 O O . GLU A 1 130 ? 27.812 8.727 10.844 1 30.17 130 GLU A O 1
ATOM 1054 N N . MET B 1 1 ? -5.691 -19.781 7.824 1 81.06 1 MET B N 1
ATOM 1055 C CA . MET B 1 1 ? -4.406 -19.172 7.508 1 81.06 1 MET B CA 1
ATOM 1056 C C . MET B 1 1 ? -4.523 -18.25 6.301 1 81.06 1 MET B C 1
ATOM 1058 O O . MET B 1 1 ? -5.203 -18.578 5.328 1 81.06 1 MET B O 1
ATOM 1062 N N . MET B 1 2 ? -4.066 -17 6.328 1 90.56 2 MET B N 1
ATOM 1063 C CA . MET B 1 2 ? -4.18 -16.031 5.238 1 90.56 2 MET B CA 1
ATOM 1064 C C . MET B 1 2 ? -3.076 -16.25 4.207 1 90.56 2 MET B C 1
ATOM 1066 O O . MET B 1 2 ? -1.949 -16.594 4.559 1 90.56 2 MET B O 1
ATOM 1070 N N . LYS B 1 3 ? -3.432 -16.25 2.996 1 95.56 3 LYS B N 1
ATOM 1071 C CA . LYS B 1 3 ? -2.492 -16.359 1.885 1 95.56 3 LYS B CA 1
ATOM 1072 C C . LYS B 1 3 ? -2.402 -15.039 1.113 1 95.56 3 LYS B C 1
ATOM 1074 O O . LYS B 1 3 ? -3.334 -14.234 1.141 1 95.56 3 LYS B O 1
ATOM 1079 N N . LEU B 1 4 ? -1.236 -14.891 0.461 1 98.06 4 LEU B N 1
ATOM 1080 C CA . LEU B 1 4 ? -1.047 -13.711 -0.376 1 98.06 4 LEU B CA 1
ATOM 1081 C C . LEU B 1 4 ? -1.603 -13.945 -1.777 1 98.06 4 LEU B C 1
ATOM 1083 O O . LEU B 1 4 ? -1.394 -15.008 -2.363 1 98.06 4 LEU B O 1
ATOM 1087 N N . TYR B 1 5 ? -2.277 -12.969 -2.246 1 98.5 5 TYR B N 1
ATOM 1088 C CA . TYR B 1 5 ? -2.799 -12.969 -3.609 1 98.5 5 TYR B CA 1
ATOM 1089 C C . TYR B 1 5 ? -2.357 -11.727 -4.367 1 98.5 5 TYR B C 1
ATOM 1091 O O . TYR B 1 5 ? -2.18 -10.656 -3.771 1 98.5 5 TYR B O 1
ATOM 1099 N N . ARG B 1 6 ? -2.186 -11.867 -5.645 1 98.75 6 ARG B N 1
ATOM 1100 C CA . ARG B 1 6 ? -2.021 -10.75 -6.562 1 98.75 6 ARG B CA 1
ATOM 1101 C C . ARG B 1 6 ? -3.17 -10.688 -7.562 1 98.75 6 ARG B C 1
ATOM 1103 O O . ARG B 1 6 ? -3.586 -11.711 -8.102 1 98.75 6 ARG B O 1
ATOM 1110 N N . ALA B 1 7 ? -3.713 -9.555 -7.805 1 98.62 7 ALA B N 1
ATOM 1111 C CA . ALA B 1 7 ? -4.711 -9.328 -8.852 1 98.62 7 ALA B CA 1
ATOM 1112 C C . ALA B 1 7 ? -4.363 -8.094 -9.68 1 98.62 7 ALA B C 1
ATOM 1114 O O . ALA B 1 7 ? -3.52 -7.285 -9.281 1 98.62 7 ALA B O 1
ATOM 1115 N N . THR B 1 8 ? -4.875 -8.039 -10.859 1 98.38 8 THR B N 1
ATOM 1116 C CA . THR B 1 8 ? -4.812 -6.844 -11.695 1 98.38 8 THR B CA 1
ATOM 1117 C C . THR B 1 8 ? -6.121 -6.066 -11.625 1 98.38 8 THR B C 1
ATOM 1119 O O . THR B 1 8 ? -7.203 -6.66 -11.57 1 98.38 8 THR B O 1
ATOM 1122 N N . TYR B 1 9 ? -6.09 -4.758 -11.5 1 98.12 9 TYR B N 1
ATOM 1123 C CA . TYR B 1 9 ? -7.32 -3.973 -11.5 1 98.12 9 TYR B CA 1
ATOM 1124 C C . TYR B 1 9 ? -7.219 -2.797 -12.461 1 98.12 9 TYR B C 1
ATOM 1126 O O . TYR B 1 9 ? -6.121 -2.316 -12.75 1 98.12 9 TYR B O 1
ATOM 1134 N N . SER B 1 10 ? -8.32 -2.4 -13.023 1 97.31 10 SER B N 1
ATOM 1135 C CA . SER B 1 10 ? -8.492 -1.151 -13.758 1 97.31 10 SER B CA 1
ATOM 1136 C C . SER B 1 10 ? -9.672 -0.351 -13.219 1 97.31 10 SER B C 1
ATOM 1138 O O . SER B 1 10 ? -10.672 -0.926 -12.789 1 97.31 10 SER B O 1
ATOM 1140 N N . LEU B 1 11 ? -9.508 0.862 -13.18 1 95.88 11 LEU B N 1
ATOM 1141 C CA .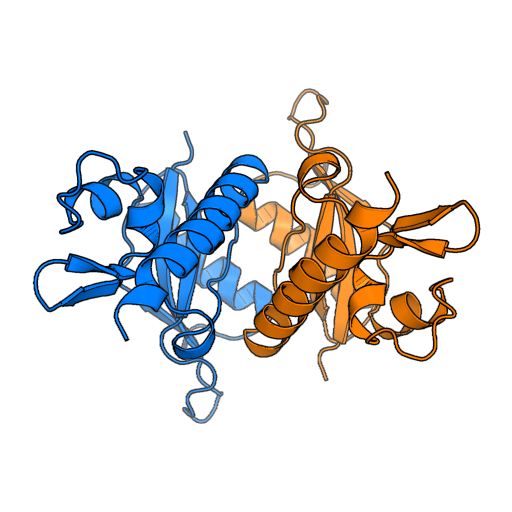 LEU B 1 11 ? -10.555 1.773 -12.734 1 95.88 11 LEU B CA 1
ATOM 1142 C C . LEU B 1 11 ? -11.016 2.674 -13.867 1 95.88 11 LEU B C 1
ATOM 1144 O O . LEU B 1 11 ? -10.195 3.244 -14.594 1 95.88 11 LEU B O 1
ATOM 1148 N N . LEU B 1 12 ? -12.281 2.805 -13.969 1 93.81 12 LEU B N 1
ATOM 1149 C CA . LEU B 1 12 ? -12.898 3.652 -14.984 1 93.81 12 LEU B CA 1
ATOM 1150 C C . LEU B 1 12 ? -13.648 4.812 -14.34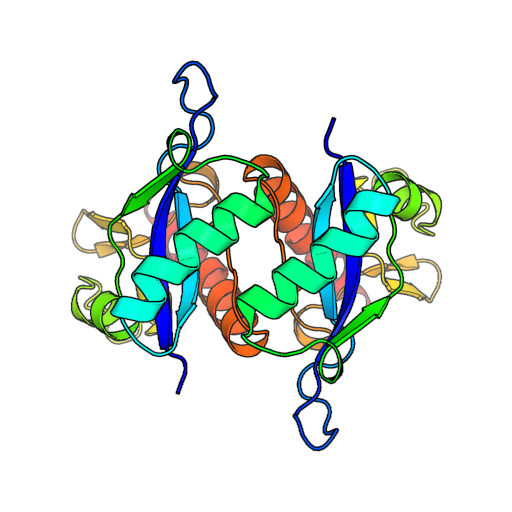4 1 93.81 12 LEU B C 1
ATOM 1152 O O . LEU B 1 12 ? -14.141 4.695 -13.211 1 93.81 12 LEU B O 1
ATOM 1156 N N . THR B 1 13 ? -13.695 5.879 -15.086 1 90.06 13 THR B N 1
ATOM 1157 C CA . THR B 1 13 ? -14.641 6.922 -14.703 1 90.06 13 THR B CA 1
ATOM 1158 C C . THR B 1 13 ? -16.078 6.48 -14.969 1 90.06 13 THR B C 1
ATOM 1160 O O . THR B 1 13 ? -16.312 5.43 -15.562 1 90.06 13 THR B O 1
ATOM 1163 N N . ARG B 1 14 ? -16.969 7.324 -14.414 1 85.81 14 ARG B N 1
ATOM 1164 C CA . ARG B 1 14 ? -18.391 7.008 -14.586 1 85.81 14 ARG B CA 1
ATOM 1165 C C . ARG B 1 14 ? -18.766 6.984 -16.062 1 85.81 14 ARG B C 1
ATOM 1167 O O . ARG B 1 14 ? -19.656 6.234 -16.469 1 85.81 14 ARG B O 1
ATOM 1174 N N . ASP B 1 15 ? -18.125 7.73 -16.875 1 89.31 15 ASP B N 1
ATOM 1175 C CA . ASP B 1 15 ? -18.438 7.805 -18.297 1 89.31 15 ASP B CA 1
ATOM 1176 C C . ASP B 1 15 ? -17.656 6.77 -19.094 1 89.31 15 ASP B C 1
ATOM 1178 O O . ASP B 1 15 ? -17.656 6.789 -20.328 1 89.31 15 ASP B O 1
ATOM 1182 N N . GLY B 1 16 ? -16.906 5.977 -18.516 1 85.75 16 GLY B N 1
ATOM 1183 C CA . GLY B 1 16 ? -16.281 4.832 -19.156 1 85.75 16 GLY B CA 1
ATOM 1184 C C . GLY B 1 16 ? -14.828 5.082 -19.531 1 85.75 16 GLY B C 1
ATOM 1185 O O . GLY B 1 16 ? -14.203 4.246 -20.188 1 85.75 16 GLY B O 1
ATOM 1186 N N . ARG B 1 17 ? -14.336 6.258 -19.109 1 92.56 17 ARG B N 1
ATOM 1187 C CA . ARG B 1 17 ? -12.938 6.535 -19.391 1 92.56 17 ARG B CA 1
ATOM 1188 C C . ARG B 1 17 ? -12.023 5.82 -18.406 1 92.56 17 ARG B C 1
ATOM 1190 O O . ARG B 1 17 ? -12.32 5.77 -17.203 1 92.56 17 ARG B O 1
ATOM 1197 N N . VAL B 1 18 ? -10.891 5.273 -18.938 1 90.5 18 VAL B N 1
ATOM 1198 C CA . VAL B 1 18 ? -9.953 4.539 -18.094 1 90.5 18 VAL B CA 1
ATOM 1199 C C . VAL B 1 18 ? -9.156 5.52 -17.234 1 90.5 18 VAL B C 1
ATOM 1201 O O . VAL B 1 18 ? -8.453 6.387 -17.766 1 90.5 18 VAL B O 1
ATOM 1204 N N . MET B 1 19 ? -9.234 5.402 -15.953 1 90.44 19 MET B N 1
ATOM 1205 C CA . MET B 1 19 ? -8.484 6.227 -15.008 1 90.44 19 MET B CA 1
ATOM 1206 C C . MET B 1 19 ? -7.203 5.52 -14.57 1 90.44 19 MET B C 1
ATOM 1208 O O . MET B 1 19 ? -6.156 6.152 -14.438 1 90.44 19 MET B O 1
ATOM 1212 N N . VAL B 1 20 ? -7.277 4.297 -14.234 1 92.31 20 VAL B N 1
ATOM 1213 C CA . VAL B 1 20 ? -6.172 3.41 -13.891 1 92.31 20 VAL B CA 1
ATOM 1214 C C . VAL B 1 20 ? -6.195 2.182 -14.797 1 92.31 20 VAL B C 1
ATOM 1216 O O . VAL B 1 20 ? -7.207 1.478 -14.875 1 92.31 20 VAL B O 1
ATOM 1219 N N . ASP B 1 21 ? -5.086 2.035 -15.453 1 94.69 21 ASP B N 1
ATOM 1220 C CA . ASP B 1 21 ? -5.043 0.949 -16.422 1 94.69 21 ASP B CA 1
ATOM 1221 C C . ASP B 1 21 ? -4.148 -0.189 -15.938 1 94.69 21 ASP B C 1
ATOM 1223 O O . ASP B 1 21 ? -2.924 -0.05 -15.898 1 94.69 21 ASP B O 1
ATOM 1227 N N . GLU B 1 22 ? -4.707 -1.286 -15.641 1 95.88 22 GLU B N 1
ATOM 1228 C CA . GLU B 1 22 ? -4.066 -2.566 -15.359 1 95.88 22 GLU B CA 1
ATOM 1229 C C . GLU B 1 22 ? -2.938 -2.408 -14.344 1 95.88 22 GLU B C 1
ATOM 1231 O O . GLU B 1 22 ? -1.77 -2.639 -14.664 1 95.88 22 GLU B O 1
ATOM 1236 N N . GLN B 1 23 ? -3.27 -2.16 -13.148 1 97.5 23 GLN B N 1
ATOM 1237 C CA . GLN B 1 23 ? -2.305 -2.105 -12.055 1 97.5 23 GLN B CA 1
ATOM 1238 C C . GLN B 1 23 ? -2.428 -3.33 -11.156 1 97.5 23 GLN B C 1
ATOM 1240 O O . GLN B 1 23 ? -3.482 -3.965 -11.102 1 97.5 23 GLN B O 1
ATOM 1245 N N . TRP B 1 24 ? -1.34 -3.682 -10.477 1 98.38 24 TRP B N 1
ATOM 1246 C CA . TRP B 1 24 ? -1.341 -4.836 -9.586 1 98.38 24 TRP B CA 1
ATOM 1247 C C . TRP B 1 24 ? -1.723 -4.43 -8.164 1 98.38 24 TRP B C 1
ATOM 1249 O O . TRP B 1 24 ? -1.394 -3.33 -7.719 1 98.38 24 TRP B O 1
ATOM 1259 N N . VAL B 1 25 ? -2.41 -5.277 -7.539 1 98.62 25 VAL B N 1
ATOM 1260 C CA . VAL B 1 25 ? -2.705 -5.152 -6.117 1 98.62 25 VAL B CA 1
ATOM 1261 C C . VAL B 1 25 ? -2.424 -6.477 -5.414 1 98.62 25 VAL B C 1
ATOM 1263 O O . VAL B 1 25 ? -2.738 -7.547 -5.941 1 98.62 25 VAL B O 1
ATOM 1266 N N . PHE B 1 26 ? -1.657 -6.461 -4.332 1 98.75 26 PHE B N 1
ATOM 1267 C CA . PHE B 1 26 ? -1.41 -7.605 -3.465 1 98.75 26 PHE B CA 1
ATOM 1268 C C . PHE B 1 26 ? -2.254 -7.52 -2.197 1 98.75 26 PHE B C 1
ATOM 1270 O O . PHE B 1 26 ? -2.375 -6.445 -1.601 1 98.75 26 PHE B O 1
ATOM 1277 N N . PHE B 1 27 ? -2.855 -8.578 -1.748 1 98.5 27 PHE B N 1
ATOM 1278 C CA . PHE B 1 27 ? -3.691 -8.609 -0.553 1 98.5 27 PHE B CA 1
ATOM 1279 C C . PHE B 1 27 ? -3.77 -10.016 0.019 1 98.5 27 PHE B C 1
ATOM 1281 O O . PHE B 1 27 ? -3.285 -10.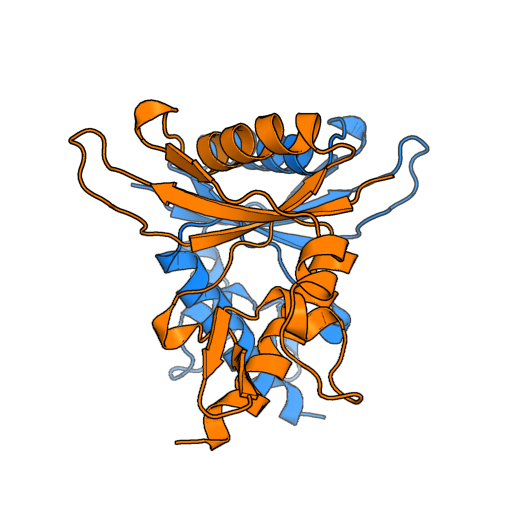969 -0.595 1 98.5 27 PHE B O 1
ATOM 1288 N N . GLU B 1 28 ? -4.293 -10.141 1.226 1 97.62 28 GLU B N 1
ATOM 1289 C CA . GLU B 1 28 ? -4.344 -11.43 1.91 1 97.62 28 GLU B CA 1
ATOM 1290 C C . GLU B 1 28 ? -5.781 -11.922 2.051 1 97.62 28 GLU B C 1
ATOM 1292 O O . GLU B 1 28 ? -6.691 -11.133 2.312 1 97.62 28 GLU B O 1
ATOM 1297 N N . ALA B 1 29 ? -5.965 -13.172 1.86 1 96.88 29 ALA B N 1
ATOM 1298 C CA . ALA B 1 29 ? -7.262 -13.82 2.051 1 96.88 29 ALA B CA 1
ATOM 1299 C C . ALA B 1 29 ? -7.086 -15.281 2.438 1 96.88 29 ALA B C 1
ATOM 1301 O O . ALA B 1 29 ? -6.055 -15.891 2.143 1 96.88 29 ALA B O 1
ATOM 1302 N N . GLY B 1 30 ? -8.141 -15.789 3.084 1 95.06 30 GLY B N 1
ATOM 1303 C CA . GLY B 1 30 ? -8.07 -17.172 3.541 1 95.06 30 GLY B CA 1
ATOM 1304 C C . GLY B 1 30 ? -8.25 -18.172 2.42 1 95.06 30 GLY B C 1
ATOM 1305 O O . GLY B 1 30 ? -7.543 -19.188 2.371 1 95.06 30 GLY B O 1
ATOM 1306 N N . THR B 1 31 ? -9.195 -17.984 1.524 1 96 31 THR B N 1
ATOM 1307 C CA . THR B 1 31 ? -9.461 -18.859 0.392 1 96 31 THR B CA 1
ATOM 1308 C C . THR B 1 31 ? -9.531 -18.062 -0.907 1 96 31 THR B C 1
ATOM 1310 O O . THR B 1 31 ? -9.625 -16.828 -0.883 1 96 31 THR B O 1
ATOM 1313 N N . TYR B 1 32 ? -9.469 -18.781 -2.033 1 96.5 32 TYR B N 1
ATOM 1314 C CA . TYR B 1 32 ? -9.602 -18.172 -3.346 1 96.5 32 TYR B CA 1
ATOM 1315 C C . TYR B 1 32 ? -10.953 -17.469 -3.488 1 96.5 32 TYR B C 1
ATOM 1317 O O . TYR B 1 32 ? -11.031 -16.359 -4.004 1 96.5 32 TYR B O 1
ATOM 1325 N N . SER B 1 33 ? -11.969 -18.172 -3.033 1 96.56 33 SER B N 1
ATOM 1326 C CA . SER B 1 33 ? -13.312 -17.609 -3.104 1 96.56 33 SER B CA 1
ATOM 1327 C C . SER B 1 33 ? -13.414 -16.328 -2.273 1 96.56 33 SER B C 1
ATOM 1329 O O . SER B 1 33 ? -14.031 -15.352 -2.703 1 96.56 33 SER B O 1
ATOM 1331 N N . ASP B 1 34 ? -12.836 -16.297 -1.086 1 96.19 34 ASP B N 1
ATOM 1332 C CA . ASP B 1 34 ? -12.797 -15.094 -0.255 1 96.19 34 ASP B CA 1
ATOM 1333 C C . ASP B 1 34 ? -12.055 -13.961 -0.964 1 96.19 34 ASP B C 1
ATOM 1335 O O . ASP B 1 34 ? -12.469 -12.797 -0.891 1 96.19 34 ASP B O 1
ATOM 1339 N N . ALA B 1 35 ? -10.922 -14.352 -1.593 1 97.12 35 ALA B N 1
ATOM 1340 C CA . ALA B 1 35 ? -10.109 -13.367 -2.291 1 97.12 35 ALA B CA 1
ATOM 1341 C C . ALA B 1 35 ? -10.898 -12.703 -3.416 1 97.12 35 ALA B C 1
ATOM 1343 O O . ALA B 1 35 ? -10.836 -11.477 -3.586 1 97.12 35 ALA B O 1
ATOM 1344 N N . LEU B 1 36 ? -11.672 -13.461 -4.168 1 96.06 36 LEU B N 1
ATOM 1345 C CA . LEU B 1 36 ? -12.477 -12.977 -5.285 1 96.06 36 LEU B CA 1
ATOM 1346 C C . LEU B 1 36 ? -13.484 -11.938 -4.82 1 96.06 36 LEU B C 1
ATOM 1348 O O . LEU B 1 36 ? -13.789 -10.992 -5.543 1 96.06 36 LEU B O 1
ATOM 1352 N N . GLU B 1 37 ? -13.945 -12.086 -3.633 1 94.94 37 GLU B N 1
ATOM 1353 C CA . GLU B 1 37 ? -14.961 -11.188 -3.102 1 94.94 37 GLU B CA 1
ATOM 1354 C C . GLU B 1 37 ? -14.336 -9.992 -2.395 1 94.94 37 GLU B C 1
ATOM 1356 O O . GLU B 1 37 ? -14.867 -8.883 -2.447 1 94.94 37 GLU B O 1
ATOM 1361 N N . LYS B 1 38 ? -13.281 -10.234 -1.79 1 96.06 38 LYS B N 1
ATOM 1362 C CA . LYS B 1 38 ? -12.672 -9.258 -0.888 1 96.06 38 LYS B CA 1
ATOM 1363 C C . LYS B 1 38 ? -12.062 -8.094 -1.665 1 96.06 38 LYS B C 1
ATOM 1365 O O . LYS B 1 38 ? -12.281 -6.93 -1.316 1 96.06 38 LYS B O 1
ATOM 1370 N N . ILE B 1 39 ? -11.312 -8.375 -2.717 1 97.25 39 ILE B N 1
ATOM 1371 C CA . ILE B 1 39 ? -10.469 -7.344 -3.309 1 97.25 39 ILE B CA 1
ATOM 1372 C C . ILE B 1 39 ? -11.336 -6.293 -4 1 97.25 39 ILE B C 1
ATOM 1374 O O . ILE B 1 39 ? -11.094 -5.094 -3.861 1 97.25 39 ILE B O 1
ATOM 1378 N N . PRO B 1 40 ? -12.453 -6.715 -4.75 1 96.75 40 PRO B N 1
ATOM 1379 C CA . PRO B 1 40 ? -13.297 -5.648 -5.297 1 96.75 40 PRO B CA 1
ATOM 1380 C C . PRO B 1 40 ? -13.891 -4.754 -4.215 1 96.75 40 PRO B C 1
ATOM 1382 O O . PRO B 1 40 ? -13.93 -3.529 -4.371 1 96.75 40 PRO B O 1
ATOM 1385 N N . GLY B 1 41 ? -14.297 -5.34 -3.115 1 95.12 41 GLY B N 1
ATOM 1386 C CA . GLY B 1 41 ? -14.852 -4.57 -2.018 1 95.12 41 GLY B CA 1
ATOM 1387 C C . GLY B 1 41 ? -13.875 -3.576 -1.424 1 95.12 41 GLY B C 1
ATOM 1388 O O . GLY B 1 41 ? -14.227 -2.428 -1.156 1 95.12 41 GLY B O 1
ATOM 1389 N N . LEU B 1 42 ? -12.656 -4.039 -1.193 1 96.06 42 LEU B N 1
ATOM 1390 C CA . LEU B 1 42 ? -11.625 -3.18 -0.628 1 96.06 42 LEU B CA 1
ATOM 1391 C C . LEU B 1 42 ? -11.328 -2.004 -1.553 1 96.06 42 LEU B C 1
ATOM 1393 O O . LEU B 1 42 ? -11.258 -0.858 -1.104 1 96.06 42 LEU B O 1
ATOM 1397 N N . LEU B 1 43 ? -11.203 -2.264 -2.846 1 96.56 43 LEU B N 1
ATOM 1398 C CA . LEU B 1 43 ? -10.859 -1.223 -3.809 1 96.56 43 LEU B CA 1
ATOM 1399 C C . LEU B 1 43 ? -12.008 -0.231 -3.967 1 96.56 43 LEU B C 1
ATOM 1401 O O . LEU B 1 43 ? -11.781 0.977 -4.066 1 96.56 43 LEU B O 1
ATOM 1405 N N . MET B 1 44 ? -13.195 -0.742 -3.961 1 95.44 44 MET B N 1
ATOM 1406 C CA . MET B 1 44 ? -14.352 0.147 -4.039 1 95.44 44 MET B CA 1
ATOM 1407 C C . MET B 1 44 ? -14.406 1.074 -2.832 1 95.44 44 MET B C 1
ATOM 1409 O O . MET B 1 44 ? -14.719 2.26 -2.967 1 95.44 44 MET B O 1
ATOM 1413 N N . ALA B 1 45 ? -14.117 0.519 -1.688 1 93.31 45 ALA B N 1
ATOM 1414 C CA . ALA B 1 45 ? -14.125 1.317 -0.465 1 93.31 45 ALA B CA 1
ATOM 1415 C C . ALA B 1 45 ? -12.992 2.348 -0.481 1 93.31 45 ALA B C 1
ATOM 1417 O O . ALA B 1 45 ? -13.18 3.482 -0.033 1 93.31 45 ALA B O 1
ATOM 1418 N N . MET B 1 46 ? -11.891 1.955 -0.948 1 93.94 46 MET B N 1
ATOM 1419 C CA . MET B 1 46 ? -10.727 2.84 -0.98 1 93.94 46 MET B CA 1
ATOM 1420 C C . MET B 1 46 ? -10.977 4.035 -1.895 1 93.94 46 MET B C 1
ATOM 1422 O O . MET B 1 46 ? -10.633 5.168 -1.554 1 93.94 46 MET B O 1
ATOM 1426 N N . TRP B 1 47 ? -11.656 3.785 -3.021 1 91.81 47 TRP B N 1
ATOM 1427 C CA . TRP B 1 47 ? -11.766 4.836 -4.027 1 91.81 47 TRP B CA 1
ATOM 1428 C C . TRP B 1 47 ? -13.188 5.379 -4.102 1 91.81 47 TRP B C 1
ATOM 1430 O O . TRP B 1 47 ? -13.508 6.184 -4.977 1 91.81 47 TRP B O 1
ATOM 1440 N N . ASP B 1 48 ? -13.984 4.973 -3.279 1 89.5 48 ASP B N 1
ATOM 1441 C CA . ASP B 1 48 ? -15.375 5.418 -3.27 1 89.5 48 ASP B CA 1
ATOM 1442 C C . ASP B 1 48 ? -15.992 5.309 -4.66 1 89.5 48 ASP B C 1
ATOM 1444 O O . ASP B 1 48 ? -16.547 6.277 -5.172 1 89.5 48 ASP B O 1
ATOM 1448 N N . CYS B 1 49 ? -15.836 4.172 -5.301 1 91.69 49 CYS B N 1
ATOM 1449 C CA . CYS B 1 49 ? -16.391 3.928 -6.629 1 91.69 49 CYS B CA 1
ATOM 1450 C C . CYS B 1 49 ? -17.344 2.75 -6.609 1 91.69 49 CYS B C 1
ATOM 1452 O O . CYS B 1 49 ? -17.5 2.082 -5.586 1 91.69 49 CYS B O 1
ATOM 1454 N N . CYS B 1 50 ? -18.047 2.594 -7.676 1 92.44 50 CYS B N 1
ATOM 1455 C CA . CYS B 1 50 ? -19 1.492 -7.758 1 92.44 50 CYS B CA 1
ATOM 1456 C C . CYS B 1 50 ? -18.453 0.359 -8.617 1 92.44 50 CYS B C 1
ATOM 1458 O O . CYS B 1 50 ? -17.422 0.516 -9.273 1 92.44 50 CYS B O 1
ATOM 1460 N N . LYS B 1 51 ? -19.141 -0.73 -8.602 1 92.44 51 LYS B N 1
ATOM 1461 C CA . LYS B 1 51 ? -18.703 -1.967 -9.242 1 92.44 51 LYS B CA 1
ATOM 1462 C C . LYS B 1 51 ? -18.5 -1.763 -10.742 1 92.44 51 LYS B C 1
ATOM 1464 O O . LYS B 1 51 ? -17.594 -2.354 -11.336 1 92.44 51 LYS B O 1
ATOM 1469 N N . SER B 1 52 ? -19.344 -0.916 -11.375 1 93.75 52 SER B N 1
ATOM 1470 C CA . SER B 1 52 ? -19.281 -0.724 -12.82 1 93.75 52 SER B CA 1
ATOM 1471 C C . SER B 1 52 ? -18 0.023 -13.211 1 93.75 52 SER B C 1
ATOM 1473 O O . SER B 1 52 ? -17.609 0.018 -14.383 1 93.75 52 SER B O 1
ATOM 1475 N N . GLN B 1 53 ? -17.406 0.677 -12.297 1 96 53 GLN B N 1
ATOM 1476 C CA . GLN B 1 53 ? -16.203 1.463 -12.562 1 96 53 GLN B CA 1
ATOM 1477 C C . GLN B 1 53 ? -14.945 0.629 -12.352 1 96 53 GLN B C 1
ATOM 1479 O O . GLN B 1 53 ? -13.844 1.064 -12.695 1 96 53 GLN B O 1
ATOM 1484 N N . LEU B 1 54 ? -15.125 -0.562 -11.797 1 96.69 54 LEU B N 1
ATOM 1485 C CA . LEU B 1 54 ? -13.977 -1.344 -11.359 1 96.69 54 LEU B CA 1
ATOM 1486 C C . LEU B 1 54 ? -13.914 -2.682 -12.086 1 96.69 54 LEU B C 1
ATOM 1488 O O . LEU B 1 54 ? -14.922 -3.387 -12.18 1 96.69 54 LEU B O 1
ATOM 1492 N N . GLU B 1 55 ? -12.773 -2.977 -12.664 1 96.69 55 GLU B N 1
ATOM 1493 C CA . GLU B 1 55 ? -12.492 -4.301 -13.203 1 96.69 55 GLU B CA 1
ATOM 1494 C C . GLU B 1 55 ? -11.328 -4.957 -12.477 1 96.69 55 GLU B C 1
ATOM 1496 O O . GLU B 1 55 ? -10.273 -4.34 -12.289 1 96.69 55 GLU B O 1
ATOM 1501 N N . VAL B 1 56 ? -11.531 -6.168 -12.023 1 97.69 56 VAL B N 1
ATOM 1502 C CA . VAL B 1 56 ? -10.484 -6.934 -11.352 1 97.69 56 VAL B CA 1
ATOM 1503 C C . VAL B 1 56 ? -10.359 -8.312 -12 1 97.69 56 VAL B C 1
ATOM 1505 O O . VAL B 1 56 ? -11.367 -8.977 -12.258 1 97.69 56 VAL B O 1
ATOM 1508 N N . TRP B 1 57 ? -9.133 -8.672 -12.297 1 98 57 TRP B N 1
ATOM 1509 C CA . TRP B 1 57 ? -8.938 -9.977 -12.93 1 98 57 TRP B CA 1
ATOM 1510 C C . TRP B 1 57 ? -7.559 -10.531 -12.609 1 98 57 TRP B C 1
ATOM 1512 O O . TRP B 1 57 ? -6.809 -9.945 -11.828 1 98 57 TRP B O 1
ATOM 1522 N N . ASN B 1 58 ? -7.254 -11.805 -13.055 1 97.75 58 ASN B N 1
ATOM 1523 C CA . ASN B 1 58 ? -5.973 -12.484 -12.906 1 97.75 58 ASN B CA 1
ATOM 1524 C C . ASN B 1 58 ? -5.602 -12.672 -11.438 1 97.75 58 ASN B C 1
ATOM 1526 O O . ASN B 1 58 ? -4.48 -12.344 -11.031 1 97.75 58 ASN B O 1
ATOM 1530 N N . LEU B 1 59 ? -6.605 -13.062 -10.695 1 98.44 59 LEU B N 1
ATOM 1531 C CA . LEU B 1 59 ? -6.363 -13.375 -9.289 1 98.44 59 LEU B CA 1
ATOM 1532 C C . LEU B 1 59 ? -5.477 -14.609 -9.156 1 98.44 59 LEU B C 1
ATOM 1534 O O . LEU B 1 59 ? -5.855 -15.703 -9.586 1 98.44 59 LEU B O 1
ATOM 1538 N N . THR B 1 60 ? -4.262 -14.469 -8.539 1 98.25 60 THR B N 1
ATOM 1539 C CA . THR B 1 60 ? -3.273 -15.539 -8.469 1 98.25 60 THR B CA 1
ATOM 1540 C C . THR B 1 60 ? -2.648 -15.609 -7.082 1 98.25 60 THR B C 1
ATOM 1542 O O . THR B 1 60 ? -2.146 -14.609 -6.566 1 98.25 60 THR B O 1
ATOM 1545 N N . PRO B 1 61 ? -2.715 -16.719 -6.434 1 98.06 61 PRO B N 1
ATOM 1546 C CA . PRO B 1 61 ? -2.033 -16.859 -5.141 1 98.06 61 PRO B CA 1
ATOM 1547 C C . PRO B 1 61 ? -0.512 -16.844 -5.277 1 98.06 61 PRO B C 1
ATOM 1549 O O . PRO B 1 61 ? 0.019 -17.156 -6.344 1 98.06 61 PRO B O 1
ATOM 1552 N N . ASP B 1 62 ? 0.168 -16.531 -4.18 1 96.81 62 ASP B N 1
ATOM 1553 C CA . ASP B 1 62 ? 1.612 -16.328 -4.184 1 96.81 62 ASP B CA 1
ATOM 1554 C C . ASP B 1 62 ? 2.348 -17.578 -4.672 1 96.81 62 ASP B C 1
ATOM 1556 O O . ASP B 1 62 ? 3.303 -17.469 -5.445 1 96.81 62 ASP B O 1
ATOM 1560 N N . ASN B 1 63 ? 1.915 -18.766 -4.215 1 95.81 63 ASN B N 1
ATOM 1561 C CA . ASN B 1 63 ? 2.602 -19.984 -4.613 1 95.81 63 ASN B CA 1
ATOM 1562 C C . ASN B 1 63 ? 2.523 -20.203 -6.121 1 95.81 63 ASN B C 1
ATOM 1564 O O . ASN B 1 63 ? 3.482 -20.672 -6.738 1 95.81 63 ASN B O 1
ATOM 1568 N N . GLN B 1 64 ? 1.445 -19.891 -6.727 1 96.44 64 GLN B N 1
ATOM 1569 C CA . GLN B 1 64 ? 1.291 -20.047 -8.172 1 96.44 64 GLN B CA 1
ATOM 1570 C C . GLN B 1 64 ? 2.135 -19.031 -8.93 1 96.44 64 GLN B C 1
ATOM 1572 O O . GLN B 1 64 ? 2.652 -19.328 -10.008 1 96.44 64 GLN B O 1
ATOM 1577 N N . LEU B 1 65 ? 2.256 -17.797 -8.414 1 96.25 65 LEU B N 1
ATOM 1578 C CA . LEU B 1 65 ? 3.141 -16.797 -9.023 1 96.25 65 LEU B CA 1
ATOM 1579 C C . LEU B 1 65 ? 4.566 -17.328 -9.125 1 96.25 65 LEU B C 1
ATOM 1581 O O . LEU B 1 65 ? 5.223 -17.156 -10.156 1 96.25 65 LEU B O 1
ATOM 1585 N N . VAL B 1 66 ? 4.996 -17.969 -8.094 1 95 66 VAL B N 1
ATOM 1586 C CA . VAL B 1 66 ? 6.348 -18.516 -8.047 1 95 66 VAL B CA 1
ATOM 1587 C C . VAL B 1 66 ? 6.461 -19.703 -9 1 95 66 VAL B C 1
ATOM 1589 O O . VAL B 1 66 ? 7.43 -19.812 -9.75 1 95 66 VAL B O 1
ATOM 1592 N N . ASP B 1 67 ? 5.422 -20.562 -9 1 94.44 67 ASP B N 1
ATOM 1593 C CA . ASP B 1 67 ? 5.438 -21.766 -9.805 1 94.44 67 ASP B CA 1
ATOM 1594 C C . ASP B 1 67 ? 5.418 -21.438 -11.297 1 94.44 67 ASP B C 1
ATOM 1596 O O . ASP B 1 67 ? 5.996 -22.172 -12.102 1 94.44 67 ASP B O 1
ATOM 1600 N N . LEU B 1 68 ? 4.793 -20.375 -11.688 1 92.94 68 LEU B N 1
ATOM 1601 C CA . LEU B 1 68 ? 4.609 -20 -13.086 1 92.94 68 LEU B CA 1
ATOM 1602 C C . LEU B 1 68 ? 5.781 -19.172 -13.586 1 92.94 68 LEU B C 1
ATOM 1604 O O . LEU B 1 68 ? 5.879 -18.875 -14.781 1 92.94 68 LEU B O 1
ATOM 1608 N N . SER B 1 69 ? 6.625 -18.734 -12.648 1 93.5 69 SER B N 1
ATOM 1609 C CA . SER B 1 69 ? 7.73 -17.859 -13.016 1 93.5 69 SER B CA 1
ATOM 1610 C C . SER B 1 69 ? 8.672 -18.547 -14.008 1 93.5 69 SER B C 1
ATOM 1612 O O . SER B 1 69 ? 8.891 -19.75 -13.93 1 93.5 69 SER B O 1
ATOM 1614 N N . MET B 1 70 ? 9.234 -17.844 -14.859 1 9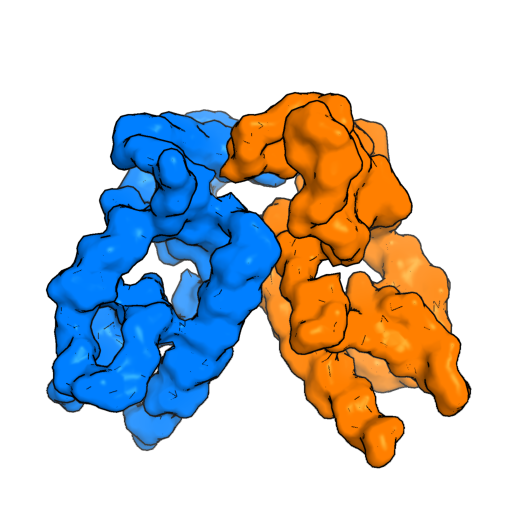1.31 70 MET B N 1
ATOM 1615 C CA . MET B 1 70 ? 10.219 -18.312 -15.836 1 91.31 70 MET B CA 1
ATOM 1616 C C . MET B 1 70 ? 11.633 -17.984 -15.375 1 91.31 70 MET B C 1
ATOM 1618 O O . MET B 1 70 ? 12.594 -18.219 -16.109 1 91.31 70 MET B O 1
ATOM 1622 N N . ASP B 1 71 ? 11.656 -17.328 -14.203 1 89 71 ASP B N 1
ATOM 1623 C CA . ASP B 1 71 ? 12.977 -17.109 -13.609 1 89 71 ASP B CA 1
ATOM 1624 C C . ASP B 1 71 ? 13.617 -18.422 -13.18 1 89 71 ASP B C 1
ATOM 1626 O O . ASP B 1 71 ? 13.258 -18.984 -12.148 1 89 71 ASP B O 1
ATOM 1630 N N . MET B 1 72 ? 14.633 -18.891 -13.914 1 78.44 72 MET B N 1
ATOM 1631 C CA . MET B 1 72 ? 15.273 -20.172 -13.695 1 78.44 72 MET B CA 1
ATOM 1632 C C . MET B 1 72 ? 16.594 -20 -12.938 1 78.44 72 MET B C 1
ATOM 1634 O O . MET B 1 72 ? 17.312 -20.984 -12.719 1 78.44 72 MET B O 1
ATOM 1638 N N . GLU B 1 73 ? 16.734 -18.672 -12.586 1 78.69 73 GLU B N 1
ATOM 1639 C CA . GLU B 1 73 ? 17.984 -18.469 -11.859 1 78.69 73 GLU B CA 1
ATOM 1640 C C . GLU B 1 73 ? 17.891 -19 -10.438 1 78.69 73 GLU B C 1
ATOM 1642 O O . GLU B 1 73 ? 17.031 -18.578 -9.656 1 78.69 73 GLU B O 1
ATOM 1647 N N . VAL B 1 74 ? 18.734 -19.875 -10.141 1 71.38 74 VAL B N 1
ATOM 1648 C CA . VAL B 1 74 ? 18.703 -20.625 -8.891 1 71.38 74 VAL B CA 1
ATOM 1649 C C . VAL B 1 74 ? 18.891 -19.672 -7.715 1 71.38 74 VAL B C 1
ATOM 1651 O O . VAL B 1 74 ? 18.297 -19.859 -6.652 1 71.38 74 VAL B O 1
ATOM 1654 N N . ASP B 1 75 ? 19.578 -18.609 -7.938 1 81.19 75 ASP B N 1
ATOM 1655 C CA . ASP B 1 75 ? 19.953 -17.766 -6.809 1 81.19 75 ASP B CA 1
ATOM 1656 C C . ASP B 1 75 ? 18.984 -16.594 -6.66 1 81.19 75 ASP B C 1
ATOM 1658 O O . ASP B 1 75 ? 19.094 -15.805 -5.723 1 81.19 75 ASP B O 1
ATOM 1662 N N . SER B 1 76 ? 18.031 -16.578 -7.477 1 84.94 76 SER B N 1
ATOM 1663 C CA . SER B 1 76 ? 17.078 -15.477 -7.359 1 84.94 76 SER B CA 1
ATOM 1664 C C . SER B 1 76 ? 16.141 -15.68 -6.184 1 84.94 76 SER B C 1
ATOM 1666 O O . SER B 1 76 ? 15.57 -16.766 -6.02 1 84.94 76 SER B O 1
ATOM 1668 N N . PRO B 1 77 ? 16.062 -14.695 -5.379 1 90.81 77 PRO B N 1
ATOM 1669 C CA . PRO B 1 77 ? 15.102 -14.812 -4.277 1 90.81 77 PRO B CA 1
ATOM 1670 C C . PRO B 1 77 ? 13.688 -15.125 -4.758 1 90.81 77 PRO B C 1
ATOM 1672 O O . PRO B 1 77 ? 13.242 -14.57 -5.766 1 90.81 77 PRO B O 1
ATOM 1675 N N . ARG B 1 78 ? 13.086 -15.961 -4.059 1 93.31 78 ARG B N 1
ATOM 1676 C CA . ARG B 1 78 ? 11.75 -16.453 -4.391 1 93.31 78 ARG B CA 1
ATOM 1677 C C . ARG B 1 78 ? 10.773 -15.297 -4.57 1 93.31 78 ARG B C 1
ATOM 1679 O O . ARG B 1 78 ? 9.977 -15.289 -5.504 1 93.31 78 ARG B O 1
ATOM 1686 N N . ASP B 1 79 ? 10.875 -14.289 -3.746 1 96 79 ASP B N 1
ATOM 1687 C CA . ASP B 1 79 ? 9.867 -13.234 -3.668 1 96 79 ASP B CA 1
ATOM 1688 C C . ASP B 1 79 ? 9.969 -12.297 -4.871 1 96 79 ASP B C 1
ATOM 1690 O O . ASP B 1 79 ? 9.031 -11.547 -5.156 1 96 79 ASP B O 1
ATOM 1694 N N . TRP B 1 80 ? 11.125 -12.312 -5.582 1 95.56 80 TRP B N 1
ATOM 1695 C CA . TRP B 1 80 ? 11.227 -11.508 -6.797 1 95.56 80 TRP B CA 1
ATOM 1696 C C . TRP B 1 80 ? 10.172 -11.922 -7.816 1 95.56 80 TRP B C 1
ATOM 1698 O O . TRP B 1 80 ? 9.68 -11.086 -8.578 1 95.56 80 TRP B O 1
ATOM 1708 N N . ARG B 1 81 ? 9.844 -13.156 -7.75 1 95.75 81 ARG B N 1
ATOM 1709 C CA . ARG B 1 81 ? 8.969 -13.758 -8.75 1 95.75 81 ARG B CA 1
ATOM 1710 C C . ARG B 1 81 ? 7.551 -13.203 -8.648 1 95.75 81 ARG B C 1
ATOM 1712 O O . ARG B 1 81 ? 6.762 -13.312 -9.586 1 95.75 81 ARG B O 1
ATOM 1719 N N . PHE B 1 82 ? 7.211 -12.57 -7.543 1 97.31 82 PHE B N 1
ATOM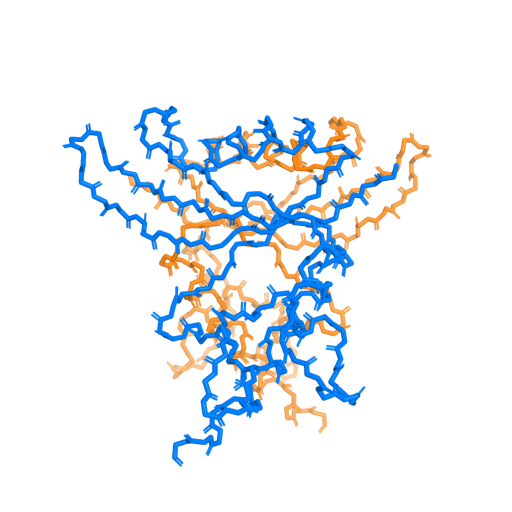 1720 C CA . PHE B 1 82 ? 5.914 -11.93 -7.379 1 97.31 82 PHE B CA 1
ATOM 1721 C C . PHE B 1 82 ? 5.746 -10.797 -8.383 1 97.31 82 PHE B C 1
ATOM 1723 O O . PHE B 1 82 ? 4.621 -10.422 -8.727 1 97.31 82 PHE B O 1
ATOM 1730 N N . PHE B 1 83 ? 6.93 -10.297 -8.859 1 97.06 83 PHE B N 1
ATOM 1731 C CA . PHE B 1 83 ? 6.895 -9.078 -9.664 1 97.06 83 PHE B CA 1
ATOM 1732 C C . PHE B 1 83 ? 7.336 -9.352 -11.094 1 97.06 83 PHE B C 1
ATOM 1734 O O . PHE B 1 83 ? 7.707 -8.43 -11.82 1 97.06 83 PHE B O 1
ATOM 1741 N N . GLU B 1 84 ? 7.426 -10.617 -11.469 1 95.62 84 GLU B N 1
ATOM 1742 C CA . GLU B 1 84 ? 7.773 -10.977 -12.836 1 95.62 84 GLU B CA 1
ATOM 1743 C C . GLU B 1 84 ? 6.668 -10.57 -13.812 1 95.62 84 GLU B C 1
ATOM 1745 O O . GLU B 1 84 ? 5.492 -10.859 -13.578 1 95.62 84 GLU B O 1
ATOM 1750 N N . VAL B 1 85 ? 7.047 -9.984 -14.82 1 94.5 85 VAL B N 1
ATOM 1751 C CA . VAL B 1 85 ? 6.059 -9.523 -15.789 1 94.5 85 VAL B CA 1
ATOM 1752 C C . VAL B 1 85 ? 6.16 -10.352 -17.062 1 94.5 85 VAL B C 1
ATOM 1754 O O . VAL B 1 85 ? 5.266 -10.312 -17.922 1 94.5 85 VAL B O 1
ATOM 1757 N N . GLY B 1 86 ? 7.238 -11 -17.203 1 91.94 86 GLY B N 1
ATOM 1758 C CA . GLY B 1 86 ? 7.41 -11.797 -18.406 1 91.94 86 GLY B CA 1
ATOM 1759 C C . GLY B 1 86 ? 8.812 -12.344 -18.578 1 91.94 86 GLY B C 1
ATOM 1760 O O . GLY B 1 86 ? 9.531 -12.531 -17.578 1 91.94 86 GLY B O 1
ATOM 1761 N N . TYR B 1 87 ? 9.047 -12.781 -19.781 1 91.31 87 TYR B N 1
ATOM 1762 C CA . TYR B 1 87 ? 10.336 -13.352 -20.172 1 91.31 87 TYR B CA 1
ATOM 1763 C C . TYR B 1 87 ? 10.812 -12.766 -21.5 1 91.31 87 TYR B C 1
ATOM 1765 O O . TYR B 1 87 ? 10.031 -12.656 -22.438 1 91.31 87 TYR B O 1
ATOM 1773 N N . SER B 1 88 ? 12.039 -12.266 -21.438 1 89.12 88 SER B N 1
ATOM 1774 C CA . SER B 1 88 ? 12.609 -11.68 -22.641 1 89.12 88 SER B CA 1
ATOM 1775 C C . SER B 1 88 ? 14.109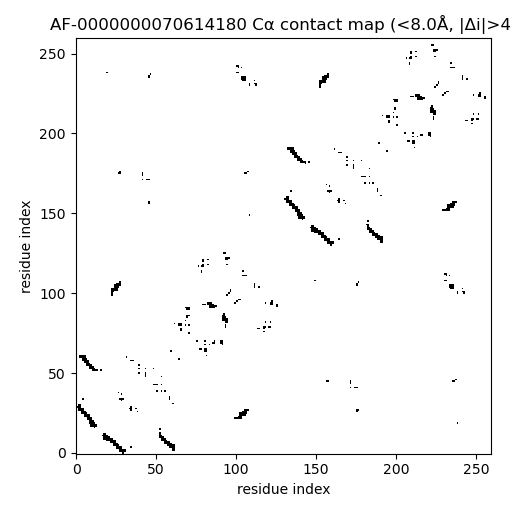 -11.914 -22.719 1 89.12 88 SER B C 1
ATOM 1777 O O . SER B 1 88 ? 14.812 -11.789 -21.703 1 89.12 88 SER B O 1
ATOM 1779 N N . SER B 1 89 ? 14.562 -12.234 -23.984 1 89.56 89 SER B N 1
ATOM 1780 C CA . SER B 1 89 ? 15.984 -12.375 -24.281 1 89.56 89 SER B CA 1
ATOM 1781 C C . SER B 1 89 ? 16.672 -13.312 -23.297 1 89.56 89 SER B C 1
ATOM 1783 O O . SER B 1 89 ? 17.719 -12.977 -22.75 1 89.56 89 SER B O 1
ATOM 1785 N N . GLY B 1 90 ? 16 -14.352 -22.844 1 85.25 90 GLY B N 1
ATOM 1786 C CA . GLY B 1 90 ? 16.609 -15.414 -22.078 1 85.25 90 GLY B CA 1
ATOM 1787 C C . GLY B 1 90 ? 16.531 -15.195 -20.578 1 85.25 90 GLY B C 1
ATOM 1788 O O . GLY B 1 90 ? 17.125 -15.945 -19.797 1 85.25 90 GLY B O 1
ATOM 1789 N N . SER B 1 91 ? 15.836 -14.062 -20.156 1 87.5 91 SER B N 1
ATOM 1790 C CA . SER B 1 91 ? 15.75 -13.812 -18.734 1 87.5 91 SER B CA 1
ATOM 1791 C C . SER B 1 91 ? 14.359 -13.328 -18.328 1 87.5 91 SER B C 1
ATOM 1793 O O . SER B 1 91 ? 13.617 -12.805 -19.172 1 87.5 91 SER B O 1
ATOM 1795 N N . ALA B 1 92 ? 14.094 -13.531 -17.125 1 91.94 92 ALA B N 1
ATOM 1796 C CA . ALA B 1 92 ? 12.852 -13 -16.547 1 91.94 92 ALA B CA 1
ATOM 1797 C C . ALA B 1 92 ? 12.883 -11.477 -16.5 1 91.94 92 ALA B C 1
ATOM 1799 O O . ALA B 1 92 ? 13.922 -10.883 -16.203 1 91.94 92 ALA B O 1
ATOM 1800 N N . VAL B 1 93 ? 11.789 -10.898 -16.859 1 93.06 93 VAL B N 1
ATOM 1801 C CA . VAL B 1 93 ? 11.625 -9.445 -16.766 1 93.06 93 VAL B CA 1
ATOM 1802 C C . VAL B 1 93 ? 10.719 -9.102 -15.586 1 93.06 93 VAL B C 1
ATOM 1804 O O . VAL B 1 93 ? 9.688 -9.742 -15.383 1 93.06 93 VAL B O 1
ATOM 1807 N N . TYR B 1 94 ? 11.117 -8.109 -14.82 1 94.5 94 TYR B N 1
ATOM 1808 C CA . TYR B 1 94 ? 10.375 -7.738 -13.617 1 94.5 94 TYR B CA 1
ATOM 1809 C C . TYR B 1 94 ? 9.727 -6.371 -13.781 1 94.5 94 TYR B C 1
ATOM 1811 O O . TYR B 1 94 ? 10.055 -5.621 -14.695 1 94.5 94 TYR B O 1
ATOM 1819 N N . LEU B 1 95 ? 8.812 -6.113 -12.93 1 95.81 95 LEU B N 1
ATOM 1820 C CA . LEU B 1 95 ? 8.039 -4.871 -12.922 1 95.81 95 LEU B CA 1
ATOM 1821 C C . LEU B 1 95 ? 8.969 -3.662 -12.852 1 95.81 95 LEU B C 1
ATOM 1823 O O . LEU B 1 95 ? 9.898 -3.637 -12.047 1 95.81 95 LEU B O 1
ATOM 1827 N N . ASP B 1 96 ? 8.773 -2.799 -13.727 1 93.88 96 ASP B N 1
ATOM 1828 C CA . ASP B 1 96 ? 9.406 -1.483 -13.688 1 93.88 96 ASP B CA 1
ATOM 1829 C C . ASP B 1 96 ? 8.414 -0.409 -13.242 1 93.88 96 ASP B C 1
ATOM 1831 O O . ASP B 1 96 ? 7.555 0.007 -14.023 1 93.88 96 ASP B O 1
ATOM 1835 N N . VAL B 1 97 ? 8.594 0.083 -12.062 1 94.12 97 VAL B N 1
ATOM 1836 C CA . VAL B 1 97 ? 7.59 0.948 -11.453 1 94.12 97 VAL B CA 1
ATOM 1837 C C . VAL B 1 97 ? 7.539 2.283 -12.195 1 94.12 97 VAL B C 1
ATOM 1839 O O . VAL B 1 97 ? 6.516 2.971 -12.18 1 94.12 97 VAL B O 1
ATOM 1842 N N . GLU B 1 98 ? 8.617 2.709 -12.773 1 91.81 98 GLU B N 1
ATOM 1843 C CA . GLU B 1 98 ? 8.617 3.936 -13.562 1 91.81 98 GLU B CA 1
ATOM 1844 C C . GLU B 1 98 ? 7.781 3.777 -14.828 1 91.81 98 GLU B C 1
ATOM 1846 O O . GLU B 1 98 ? 7.113 4.719 -15.258 1 91.81 98 GLU B O 1
ATOM 1851 N N . ARG B 1 99 ? 7.785 2.596 -15.328 1 92.19 99 ARG B N 1
ATOM 1852 C CA . ARG B 1 99 ? 7.078 2.32 -16.578 1 92.19 99 ARG B CA 1
ATOM 1853 C C . ARG B 1 99 ? 5.672 1.793 -16.297 1 92.19 99 ARG B C 1
ATOM 1855 O O . ARG B 1 99 ? 4.711 2.201 -16.953 1 92.19 99 ARG B O 1
ATOM 1862 N N . ASP B 1 100 ? 5.543 0.916 -15.336 1 93.62 100 ASP B N 1
ATOM 1863 C CA . ASP B 1 100 ? 4.32 0.137 -15.156 1 93.62 100 ASP B CA 1
ATOM 1864 C C . ASP B 1 100 ? 3.504 0.657 -13.977 1 93.62 100 ASP B C 1
ATOM 1866 O O . ASP B 1 100 ? 2.328 0.316 -13.828 1 93.62 100 ASP B O 1
ATOM 1870 N N . GLY B 1 101 ? 4.098 1.487 -13.164 1 94 101 GLY B N 1
ATOM 1871 C CA . GLY B 1 101 ? 3.424 1.97 -11.969 1 94 101 GLY B CA 1
ATOM 1872 C C . GLY B 1 101 ? 3.697 1.117 -10.742 1 94 101 GLY B C 1
ATOM 1873 O O . GLY B 1 101 ? 4.176 -0.012 -10.859 1 94 101 GLY B O 1
ATOM 1874 N N . TRP B 1 102 ? 3.443 1.692 -9.562 1 96.5 102 TRP B N 1
ATOM 1875 C CA . TRP B 1 102 ? 3.635 0.994 -8.297 1 96.5 102 TRP B CA 1
ATOM 1876 C C . TRP B 1 102 ? 2.463 0.064 -8.008 1 96.5 102 TRP B C 1
ATOM 1878 O O . TRP B 1 102 ? 1.303 0.436 -8.203 1 96.5 102 TRP B O 1
ATOM 1888 N N . PRO B 1 103 ? 2.742 -1.109 -7.562 1 98.12 103 PRO B N 1
ATOM 1889 C CA . PRO B 1 103 ? 1.645 -1.967 -7.105 1 98.12 103 PRO B CA 1
ATOM 1890 C C . PRO B 1 103 ? 1.081 -1.536 -5.754 1 98.12 103 PRO B C 1
ATOM 1892 O O . PRO B 1 103 ? 1.808 -0.979 -4.93 1 98.12 103 PRO B O 1
ATOM 1895 N N . LEU B 1 104 ? -0.19 -1.771 -5.621 1 98.19 104 LEU B N 1
ATOM 1896 C CA . LEU B 1 104 ? -0.852 -1.535 -4.344 1 98.19 104 LEU B CA 1
ATOM 1897 C C . LEU B 1 104 ? -0.636 -2.709 -3.395 1 98.19 104 LEU B C 1
ATOM 1899 O O . LEU B 1 104 ? -0.809 -3.867 -3.781 1 98.19 104 LEU B O 1
ATOM 1903 N N . PHE B 1 105 ? -0.165 -2.424 -2.145 1 98.5 105 PHE B N 1
ATOM 1904 C CA . PHE B 1 105 ? 0.023 -3.453 -1.13 1 98.5 105 PHE B CA 1
ATOM 1905 C C . PHE B 1 105 ? -0.995 -3.299 -0.007 1 98.5 105 PHE B C 1
ATOM 1907 O O . PHE B 1 105 ? -0.809 -2.482 0.899 1 98.5 105 PHE B O 1
ATOM 1914 N N . LEU B 1 106 ? -2.025 -4.039 -0.079 1 97.94 106 LEU B N 1
ATOM 1915 C CA . LEU B 1 106 ? -3.025 -4.105 0.982 1 97.94 106 LEU B CA 1
ATOM 1916 C C . LEU B 1 106 ? -2.799 -5.324 1.869 1 97.94 106 LEU B C 1
ATOM 1918 O O . LEU B 1 106 ? -3.639 -6.227 1.917 1 97.94 106 LEU B O 1
ATOM 1922 N N . VAL B 1 107 ? -1.674 -5.309 2.617 1 97.44 107 VAL B N 1
ATOM 1923 C CA . VAL B 1 107 ? -1.208 -6.516 3.289 1 97.44 107 VAL B CA 1
ATOM 1924 C C . VAL B 1 107 ? -0.753 -6.176 4.707 1 97.44 107 VAL B C 1
ATOM 1926 O O . VAL B 1 107 ? -0.684 -5.004 5.078 1 97.44 107 VAL B O 1
ATOM 1929 N N . SER B 1 108 ? -0.532 -7.156 5.457 1 94.19 108 SER B N 1
ATOM 1930 C CA . SER B 1 108 ? -0.008 -7.02 6.812 1 94.19 108 SER B CA 1
ATOM 1931 C C . SER B 1 108 ? 1.417 -6.477 6.801 1 94.19 108 SER B C 1
ATOM 1933 O O . SER B 1 108 ? 2.1 -6.527 5.777 1 94.19 108 SER B O 1
ATOM 1935 N N . PRO B 1 109 ? 1.876 -5.996 7.961 1 93.88 109 PRO B N 1
ATOM 1936 C CA . PRO B 1 109 ? 3.215 -5.402 8.016 1 93.88 109 PRO B CA 1
ATOM 1937 C C . PRO B 1 109 ? 4.309 -6.379 7.59 1 93.88 109 PRO B C 1
ATOM 1939 O O . PRO B 1 109 ? 5.277 -5.98 6.938 1 93.88 109 PRO B O 1
ATOM 1942 N N . SER B 1 110 ? 4.145 -7.613 7.949 1 94 110 SER B N 1
ATOM 1943 C CA . SER B 1 110 ? 5.156 -8.594 7.57 1 94 110 SER B CA 1
ATOM 1944 C C . SER B 1 110 ? 5.227 -8.758 6.055 1 94 110 SER B C 1
ATOM 1946 O O . SER B 1 110 ? 6.312 -8.727 5.473 1 94 110 SER B O 1
ATOM 1948 N N . TRP B 1 111 ? 4.105 -8.906 5.453 1 96.25 111 TRP B N 1
ATOM 1949 C CA . TRP B 1 111 ? 4.07 -9.016 3.998 1 96.25 111 TRP B CA 1
ATOM 1950 C C . TRP B 1 111 ? 4.48 -7.707 3.338 1 96.25 111 TRP B C 1
ATOM 1952 O O . TRP B 1 111 ? 5.109 -7.707 2.277 1 96.25 111 TRP B O 1
ATOM 1962 N N . LEU B 1 112 ? 4.098 -6.605 3.938 1 97.25 112 LEU B N 1
ATOM 1963 C CA . LEU B 1 112 ? 4.461 -5.297 3.406 1 97.25 112 LEU B CA 1
ATOM 1964 C C . LEU B 1 112 ? 5.977 -5.156 3.303 1 97.25 112 LEU B C 1
ATOM 1966 O O . LEU B 1 112 ? 6.492 -4.734 2.266 1 97.25 112 LEU B O 1
ATOM 1970 N N . ALA B 1 113 ? 6.688 -5.512 4.289 1 96.31 113 ALA B N 1
ATOM 1971 C CA . ALA B 1 113 ? 8.148 -5.457 4.309 1 96.31 113 ALA B CA 1
ATOM 1972 C C . ALA B 1 113 ? 8.742 -6.371 3.24 1 96.31 113 ALA B C 1
ATOM 1974 O O . ALA B 1 113 ? 9.633 -5.961 2.492 1 96.31 113 ALA B O 1
ATOM 1975 N N . ARG B 1 114 ? 8.203 -7.566 3.174 1 97.06 114 ARG B N 1
ATOM 1976 C CA . ARG B 1 114 ? 8.703 -8.562 2.227 1 97.06 114 ARG B CA 1
ATOM 1977 C C . ARG B 1 114 ? 8.484 -8.102 0.788 1 97.06 114 ARG B C 1
ATOM 1979 O O . ARG B 1 114 ? 9.383 -8.219 -0.048 1 97.06 114 ARG B O 1
ATOM 1986 N N . LEU B 1 115 ? 7.309 -7.609 0.519 1 98.12 115 LEU B N 1
ATOM 1987 C CA . LEU B 1 115 ? 6.973 -7.18 -0.834 1 98.12 115 LEU B CA 1
ATOM 1988 C C . LEU B 1 115 ? 7.793 -5.957 -1.234 1 98.12 115 LEU B C 1
ATOM 1990 O O . LEU B 1 115 ? 8.305 -5.887 -2.355 1 98.12 115 LEU B O 1
ATOM 1994 N N . ASN B 1 116 ? 7.926 -5.004 -0.321 1 96.88 116 ASN B N 1
ATOM 1995 C CA . ASN B 1 116 ? 8.734 -3.826 -0.628 1 96.88 116 ASN B CA 1
ATOM 1996 C C . ASN B 1 116 ? 10.188 -4.199 -0.893 1 96.88 116 ASN B C 1
ATOM 1998 O O . ASN B 1 116 ? 10.797 -3.705 -1.845 1 96.88 116 ASN B O 1
ATOM 2002 N N . LYS B 1 117 ? 10.711 -5.02 -0.093 1 95.19 117 LYS B N 1
ATOM 2003 C CA . LYS B 1 117 ? 12.094 -5.461 -0.282 1 95.19 117 LYS B CA 1
ATOM 2004 C C . LYS B 1 117 ? 12.266 -6.145 -1.636 1 95.19 117 LYS B C 1
ATOM 2006 O O . LYS B 1 117 ? 13.211 -5.836 -2.373 1 95.19 117 LYS B O 1
ATOM 2011 N N . ALA B 1 118 ? 11.391 -7.047 -1.947 1 96.56 118 ALA B N 1
ATOM 2012 C CA . ALA B 1 118 ? 11.453 -7.781 -3.207 1 96.56 118 ALA B CA 1
ATOM 2013 C C . ALA B 1 118 ? 11.336 -6.836 -4.398 1 96.56 118 ALA B C 1
ATOM 2015 O O . ALA B 1 118 ? 12.062 -6.977 -5.387 1 96.56 118 ALA B O 1
ATOM 2016 N N . LEU B 1 119 ? 10.43 -5.891 -4.297 1 96.38 119 LEU B N 1
ATOM 2017 C CA . LEU B 1 119 ? 10.203 -4.945 -5.387 1 96.38 119 LEU B CA 1
ATOM 2018 C C . LEU B 1 119 ? 11.438 -4.09 -5.633 1 96.38 119 LEU B C 1
ATOM 2020 O O . LEU B 1 119 ? 11.836 -3.883 -6.781 1 96.38 119 LEU B O 1
ATOM 2024 N N . ILE B 1 120 ? 12.055 -3.621 -4.613 1 91.88 120 ILE B N 1
ATOM 2025 C CA . ILE B 1 120 ? 13.242 -2.783 -4.703 1 91.88 120 ILE B CA 1
ATOM 2026 C C . ILE B 1 120 ? 14.406 -3.594 -5.273 1 91.88 120 ILE B C 1
ATOM 2028 O O . ILE B 1 120 ? 15.109 -3.129 -6.172 1 91.88 120 ILE B O 1
ATOM 2032 N N . GLU B 1 121 ? 14.547 -4.777 -4.84 1 91.56 121 GLU B N 1
ATOM 2033 C CA . GLU B 1 121 ? 15.695 -5.598 -5.215 1 91.56 121 GLU B CA 1
ATOM 2034 C C . GLU B 1 121 ? 15.562 -6.113 -6.645 1 91.56 121 GLU B C 1
ATOM 2036 O O . GLU B 1 121 ? 16.547 -6.199 -7.375 1 91.56 121 GLU B O 1
ATOM 2041 N N . CYS B 1 122 ? 14.352 -6.5 -6.992 1 90.25 122 CYS B N 1
ATOM 2042 C CA . CYS B 1 122 ? 14.188 -7.078 -8.32 1 90.25 122 CYS B CA 1
ATOM 2043 C C . CYS B 1 122 ? 14.344 -6.016 -9.406 1 90.25 122 CYS B C 1
ATOM 2045 O O . CYS B 1 122 ? 14.734 -6.32 -10.531 1 90.25 122 CYS B O 1
ATOM 2047 N N . ARG B 1 123 ? 14.016 -4.738 -9.148 1 77.56 123 ARG B N 1
ATOM 2048 C CA . ARG B 1 123 ? 14.172 -3.619 -10.07 1 77.56 123 ARG B CA 1
ATOM 2049 C C . ARG B 1 123 ? 15.648 -3.297 -10.289 1 77.56 123 ARG B C 1
ATOM 2051 O O . ARG B 1 123 ? 16.047 -2.906 -11.391 1 77.56 123 ARG B O 1
ATOM 2058 N N . SER B 1 124 ? 16.391 -3.348 -9.32 1 69.94 124 SER B N 1
ATOM 2059 C CA . SER B 1 124 ? 17.812 -3.045 -9.398 1 69.94 124 SER B CA 1
ATOM 2060 C C . SER B 1 124 ? 18.547 -4.082 -10.234 1 69.94 124 SER B C 1
ATOM 2062 O O . SER B 1 124 ? 19.578 -3.773 -10.852 1 69.94 124 SER B O 1
ATOM 2064 N N . THR B 1 125 ? 18.094 -5.211 -10.273 1 60.22 125 THR B N 1
ATOM 2065 C CA . THR B 1 125 ? 18.766 -6.27 -11.031 1 60.22 125 THR B CA 1
ATOM 2066 C C . THR B 1 125 ? 18.359 -6.223 -12.5 1 60.22 125 THR B C 1
ATOM 2068 O O . THR B 1 125 ? 19.125 -6.598 -13.375 1 60.22 125 THR B O 1
ATOM 2071 N N . GLY B 1 126 ? 17.188 -5.828 -12.867 1 55.75 126 GLY B N 1
ATOM 2072 C CA . GLY B 1 126 ? 16.688 -5.758 -14.234 1 55.75 126 GLY B CA 1
ATOM 2073 C C . GLY B 1 126 ? 17.219 -4.562 -15 1 55.75 126 GLY B C 1
ATOM 2074 O O . GLY B 1 126 ? 17 -4.457 -16.219 1 55.75 126 GLY B O 1
ATOM 2075 N N . GLY B 1 127 ? 17.531 -3.414 -14.43 1 48.84 127 GLY B N 1
ATOM 2076 C CA . GLY B 1 127 ? 18.047 -2.262 -15.156 1 48.84 127 GLY B CA 1
ATOM 2077 C C . GLY B 1 127 ? 19.359 -2.543 -15.875 1 48.84 127 GLY B C 1
ATOM 2078 O O . GLY B 1 127 ? 19.922 -1.653 -16.516 1 48.84 127 GLY B O 1
ATOM 2079 N N . GLN B 1 128 ? 20.125 -3.48 -15.57 1 37.84 128 GLN B N 1
ATOM 2080 C CA . GLN B 1 128 ? 21.391 -3.547 -16.266 1 37.84 128 GLN B CA 1
ATOM 2081 C C . GLN B 1 128 ? 21.203 -3.891 -17.734 1 37.84 128 GLN B C 1
ATOM 2083 O O . GLN B 1 128 ? 22.125 -3.732 -18.547 1 37.84 128 GLN B O 1
ATOM 2088 N N . HIS B 1 129 ? 20.156 -4.547 -18.125 1 36.09 129 HIS B N 1
ATOM 2089 C CA . HIS B 1 129 ? 20.312 -4.934 -19.531 1 36.09 129 HIS B CA 1
ATOM 2090 C C . HIS B 1 129 ? 19.797 -3.844 -20.453 1 36.09 129 HIS B C 1
ATOM 2092 O O . HIS B 1 129 ? 19.25 -4.141 -21.531 1 36.09 129 HIS B O 1
ATOM 2098 N N . GLU B 1 130 ? 19.906 -2.586 -20.094 1 30.11 130 GLU B N 1
ATOM 2099 C CA . GLU B 1 130 ? 19.922 -1.785 -21.312 1 30.11 130 GLU B CA 1
ATOM 2100 C C . GLU B 1 130 ? 21.266 -1.895 -22.031 1 30.11 130 GLU B C 1
ATOM 2102 O O . GLU B 1 130 ? 22.328 -1.945 -21.391 1 30.11 130 GLU B O 1
#

Solvent-accessible surface area (backbone atoms only — not comparable to full-atom values): 14725 Å² total; per-residue (Å²): 115,72,40,50,31,36,29,35,34,31,34,35,40,95,86,66,46,78,74,39,79,67,35,46,36,36,34,55,28,68,44,72,72,51,38,68,56,44,54,62,54,53,52,28,63,61,64,73,52,54,70,92,26,50,45,76,46,75,75,39,44,53,70,55,37,48,69,68,43,74,61,77,55,83,83,55,62,67,64,37,32,74,40,50,73,48,74,52,98,93,37,55,34,51,55,44,49,88,80,65,47,66,64,40,57,54,54,54,69,70,54,42,46,52,50,51,51,25,53,57,54,43,38,66,65,60,62,63,80,112,115,73,39,52,31,37,30,35,34,30,34,34,40,95,87,67,47,78,74,39,80,67,35,46,36,35,34,58,29,68,45,71,71,52,39,68,56,43,53,60,52,54,52,28,64,59,63,72,52,56,71,91,26,50,46,75,46,75,76,39,46,51,70,55,37,48,70,68,43,73,61,78,57,84,83,55,62,68,64,36,33,75,39,52,73,47,74,53,97,93,37,53,34,53,55,44,48,91,80,64,47,65,63,41,57,56,53,54,69,71,54,45,48,52,49,52,51,24,55,57,54,41,40,66,66,58,63,62,79,112

Radius of gyration: 18.76 Å; Cα contacts (8 Å, |Δi|>4): 422; chains: 2; bounding box: 45×47×48 Å

pLDDT: mean 91.41, std 11.73, range [30.11, 98.75]

Sequence (260 aa):
MMKLYRATYSLLTRDGRVMVDEQWVFFEAGTYSDALEKIPGLLMAMWDCCKSQLEVWNLTPDNQLVDLSMDMEVDSPRDWRFFEVGYSSGSAVYLDVERDGWPLFLVSPSWLARLNKALIECRSTGGQHEMMKLYRATYSLLTRDGRVMVDEQWVFFEAGTYSDALEKIPGLLMAMWDCCKSQLEVWNLTPDNQLVDLSMDMEVDSPRDWRFFEVGYSSGSAVYLDVERDGWPLFLVSPSWLARLNKALIECRSTGGQHE

Nearest PDB structures (foldseek):
  5t2a-assembly1_Q  TM=7.548E-01  e=5.108E-01  Leishmania donovani
  5xxb-assembly1_R  TM=5.294E-01  e=6.074E-02  Toxoplasma gondii
  7olc-assembly1_LS  TM=6.811E-01  e=3.295E-01  Thermochaetoides thermophila DSM 1495
  8ipb-assembly1_YA  TM=7.271E-01  e=4.798E-01  Triticum aestivum
  7qep-assembly1_N0  TM=4.973E-01  e=8.844E-02  Encephalitozoon cuniculi GB-M1